Protein AF-0000000087522606 (afdb_homodimer)

InterPro domains:
  IPR011008 Dimeric alpha-beta barrel [SSF54909] (1-99)
  IPR013097 Stress responsive alpha+beta-barrel [PF07876] (2-99)
  IPR013097 Stress responsive alpha+beta-barrel [PS51502] (2-98)
  IPR013097 Stress responsive alpha+beta-barrel [SM00886] (2-100)

Nearest PDB structures (foldseek):
  3fmb-assembly1_B  TM=8.324E-01  e=3.510E-11  Bacteroides fragilis NCTC 9343
  3bgu-assembly1_A  TM=8.937E-01  e=3.996E-08  Thermobifida fusca YX
  5b0e-assembly1_A  TM=8.521E-01  e=1.040E-07  Cannabis sativa
  5b08-assembly1_A  TM=8.495E-01  e=1.192E-07  Cannabis sativa
  5b0d-assembly1_B  TM=8.391E-01  e=1.114E-07  Cannabis sativa

Foldseek 3Di:
DKKKKKFFAWDCDFPRDGRVVLLVVLQCLFQVCPVVQVQWPDWGKDADDDDDPPGTGMMIITDGPDPVSVVCCCPDVSNVVSVVSVVRTTDDMDMDMDDD/DKKKKKFFAWDCDFPRDGRVVLLVVLQCLFQVCPVVQVQWPDWGKDADDDDDPPGTGMMIITDGPDPVSVVCCCPDVSNVVSVVSVVRTTDDMDMDMDDD

Structure (mmCIF, N/CA/C/O backbone):
data_AF-0000000087522606-model_v1
#
loop_
_entity.id
_entity.type
_entity.pdbx_description
1 polymer 'Stress responsive alpha/beta barrel protein'
#
loop_
_atom_site.group_PDB
_atom_site.id
_atom_site.type_symbol
_atom_site.label_atom_id
_atom_site.label_alt_id
_atom_site.label_comp_id
_atom_site.label_asym_id
_atom_site.label_entity_id
_atom_site.label_seq_id
_atom_site.pdbx_PDB_ins_code
_atom_site.Cartn_x
_atom_site.Cartn_y
_atom_site.Cartn_z
_atom_site.occupancy
_atom_site.B_iso_or_equiv
_atom_site.auth_seq_id
_atom_site.auth_comp_id
_atom_site.auth_asym_id
_atom_site.auth_atom_id
_atom_site.pdbx_PDB_model_num
ATOM 1 N N . MET A 1 1 ? 9.328 10.07 -11.445 1 97.81 1 MET A N 1
ATOM 2 C CA . MET A 1 1 ? 8.25 10.328 -10.492 1 97.81 1 MET A CA 1
ATOM 3 C C . MET A 1 1 ? 8.266 9.312 -9.359 1 97.81 1 MET A C 1
ATOM 5 O O . MET A 1 1 ? 8.805 8.219 -9.508 1 97.81 1 MET A O 1
ATOM 9 N N . ILE A 1 2 ? 7.906 9.734 -8.148 1 98.75 2 ILE A N 1
ATOM 10 C CA . ILE A 1 2 ? 7.875 8.859 -6.988 1 98.75 2 ILE A CA 1
ATOM 11 C C . ILE A 1 2 ? 6.426 8.617 -6.562 1 98.75 2 ILE A C 1
ATOM 13 O O . ILE A 1 2 ? 5.629 9.555 -6.488 1 98.75 2 ILE A O 1
ATOM 17 N N . LYS A 1 3 ? 6.168 7.379 -6.441 1 98.94 3 LYS A N 1
ATOM 18 C CA . LYS A 1 3 ? 4.918 7.023 -5.777 1 98.94 3 LYS A CA 1
ATOM 19 C C . LYS A 1 3 ? 5.156 6.664 -4.312 1 98.94 3 LYS A C 1
ATOM 21 O O . LYS A 1 3 ? 6.031 5.855 -4.004 1 98.94 3 LYS A O 1
ATOM 26 N N . HIS A 1 4 ? 4.48 7.355 -3.443 1 98.94 4 HIS A N 1
ATOM 27 C CA . HIS A 1 4 ? 4.523 7.184 -1.996 1 98.94 4 HIS A CA 1
ATOM 28 C C . HIS A 1 4 ? 3.229 6.57 -1.477 1 98.94 4 HIS A C 1
ATOM 30 O O . HIS A 1 4 ? 2.17 7.199 -1.538 1 98.94 4 HIS A O 1
ATOM 36 N N . ILE A 1 5 ? 3.291 5.309 -1.006 1 98.94 5 ILE A N 1
ATOM 37 C CA . ILE A 1 5 ? 2.111 4.609 -0.509 1 98.94 5 ILE A CA 1
ATOM 38 C C . ILE A 1 5 ? 2.273 4.316 0.981 1 98.94 5 ILE A C 1
ATOM 40 O O . ILE A 1 5 ? 3.324 3.836 1.414 1 98.94 5 ILE A O 1
ATOM 44 N N . VAL A 1 6 ? 1.265 4.637 1.741 1 98.94 6 VAL A N 1
ATOM 45 C CA . VAL A 1 6 ? 1.228 4.312 3.162 1 98.94 6 VAL A CA 1
ATOM 46 C C . VAL A 1 6 ? -0.092 3.621 3.5 1 98.94 6 VAL A C 1
ATOM 48 O O . VAL A 1 6 ? -1.155 4.043 3.039 1 98.94 6 VAL A O 1
ATOM 51 N N . LEU A 1 7 ? -0.016 2.572 4.23 1 98.94 7 LEU A N 1
ATOM 52 C CA . LEU A 1 7 ? -1.171 1.894 4.809 1 98.94 7 LEU A CA 1
ATOM 53 C C . LEU A 1 7 ? -1.146 1.981 6.332 1 98.94 7 LEU A C 1
ATOM 55 O O . LEU A 1 7 ? -0.086 1.854 6.945 1 98.94 7 LEU A O 1
ATOM 59 N N . TRP A 1 8 ? -2.354 2.137 6.949 1 98.94 8 TRP A N 1
ATOM 60 C CA . TRP A 1 8 ? -2.416 2.219 8.406 1 98.94 8 TRP A CA 1
ATOM 61 C C . TRP A 1 8 ? -3.477 1.271 8.961 1 98.94 8 TRP A C 1
ATOM 63 O O . TRP A 1 8 ? -4.539 1.101 8.359 1 98.94 8 TRP A O 1
ATOM 73 N N . ILE A 1 9 ? -3.195 0.712 10.094 1 98.88 9 ILE A N 1
ATOM 74 C CA . ILE A 1 9 ? -4.227 0.253 11.016 1 98.88 9 ILE A CA 1
ATOM 75 C C . ILE A 1 9 ? -4.496 1.331 12.062 1 98.88 9 ILE A C 1
ATOM 77 O O . ILE A 1 9 ? -3.566 1.823 12.711 1 98.88 9 ILE A O 1
ATOM 81 N N . LEU A 1 10 ? -5.699 1.7 12.18 1 98.88 10 LEU A N 1
ATOM 82 C CA . LEU A 1 10 ? -6.078 2.713 13.156 1 98.88 10 LEU A CA 1
ATOM 83 C C . LEU A 1 10 ? -6.445 2.068 14.492 1 98.88 10 LEU A C 1
ATOM 85 O O . LEU A 1 10 ? -7.012 0.975 14.523 1 98.88 10 LEU A O 1
ATOM 89 N N . LYS A 1 11 ? -6.117 2.77 15.531 1 98.81 11 LYS A N 1
ATOM 90 C CA . LYS A 1 11 ? -6.625 2.35 16.828 1 98.81 11 LYS A CA 1
ATOM 91 C C . LYS A 1 11 ? -8.148 2.361 16.859 1 98.81 11 LYS A C 1
ATOM 93 O O . LYS A 1 11 ? -8.781 3.271 16.312 1 98.81 11 LYS A O 1
ATOM 98 N N . PRO A 1 12 ? -8.695 1.405 17.547 1 98.44 12 PRO A N 1
ATOM 99 C CA . PRO A 1 12 ? 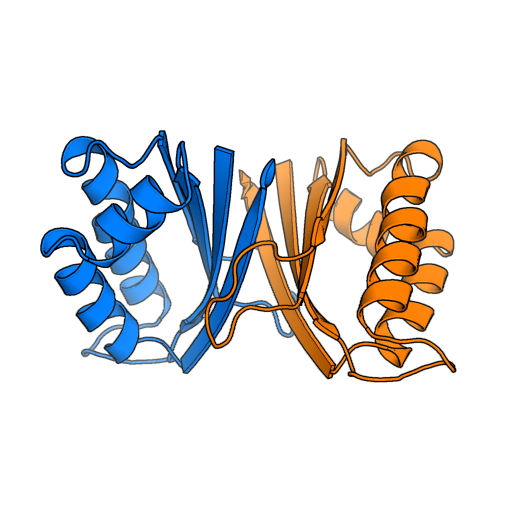-10.164 1.389 17.594 1 98.44 12 PRO A CA 1
ATOM 100 C C . PRO A 1 12 ? -10.75 2.674 18.172 1 98.44 12 PRO A C 1
ATOM 102 O O . PRO A 1 12 ? -11.812 3.123 17.75 1 98.44 12 PRO A O 1
ATOM 105 N N . GLU A 1 13 ? -10.086 3.207 19.156 1 98.62 13 GLU A N 1
ATOM 106 C CA . GLU A 1 13 ? -10.422 4.492 19.766 1 98.62 13 GLU A CA 1
ATOM 107 C C . GLU A 1 13 ? -9.164 5.289 20.109 1 98.62 13 GLU A C 1
ATOM 109 O O . GLU A 1 13 ? -8.211 4.746 20.672 1 98.62 13 GLU A O 1
ATOM 114 N N . ALA A 1 14 ? -9.195 6.48 19.766 1 98.75 14 ALA A N 1
ATOM 115 C CA . ALA A 1 14 ? -8.117 7.414 20.062 1 98.75 14 ALA A CA 1
ATOM 116 C C . ALA A 1 14 ? -8.586 8.859 19.906 1 98.75 14 ALA A C 1
ATOM 118 O O . ALA A 1 14 ? -9.438 9.164 19.062 1 98.75 14 ALA A O 1
ATOM 119 N N . GLU A 1 15 ? -8.008 9.758 20.688 1 98.5 15 GLU A N 1
ATOM 120 C CA . GLU A 1 15 ? -8.328 11.18 20.641 1 98.5 15 GLU A CA 1
ATOM 121 C C . GLU A 1 15 ? -9.836 11.414 20.766 1 98.5 15 GLU A C 1
ATOM 123 O O . GLU A 1 15 ? -10.391 12.281 20.094 1 98.5 15 GLU A O 1
ATOM 128 N N . GLY A 1 16 ? -10.5 10.492 21.531 1 98.56 16 GLY A N 1
ATOM 129 C CA . GLY A 1 16 ? -11.914 10.617 21.828 1 98.56 16 GLY A CA 1
ATOM 130 C C . GLY A 1 16 ? -12.805 10.266 20.641 1 98.56 16 GLY A C 1
ATOM 131 O O . GLY A 1 16 ? -13.984 10.641 20.609 1 98.56 16 GLY A O 1
ATOM 132 N N . LYS A 1 17 ? -12.32 9.68 19.609 1 98.81 17 LYS A N 1
ATOM 133 C CA . LYS A 1 17 ? -13.047 9.383 18.375 1 98.81 17 LYS A CA 1
ATOM 134 C C . LYS A 1 17 ? -12.844 7.934 17.953 1 98.81 17 LYS A C 1
ATOM 136 O O . LYS A 1 17 ? -11.875 7.293 18.359 1 98.81 17 LYS A O 1
ATOM 141 N N . SER A 1 18 ? -13.727 7.398 17.188 1 98.69 18 SER A N 1
ATOM 142 C CA . SER A 1 18 ? -13.609 6.059 16.625 1 98.69 18 SER A CA 1
ATOM 143 C C . SER A 1 18 ? -12.578 6.02 15.508 1 98.69 18 SER A C 1
ATOM 145 O O . SER A 1 18 ? -12.141 7.066 15.016 1 98.69 18 SER A O 1
ATOM 147 N N . ALA A 1 19 ? -12.242 4.828 15.094 1 98.56 19 ALA A N 1
ATOM 148 C CA . ALA A 1 19 ? -11.336 4.652 13.961 1 98.56 19 ALA A CA 1
ATOM 149 C C . ALA A 1 19 ? -11.906 5.297 12.695 1 98.56 19 ALA A C 1
ATOM 151 O O . ALA A 1 19 ? -11.18 5.953 11.945 1 98.56 19 ALA A O 1
ATOM 152 N N . ALA A 1 20 ? -13.156 5.098 12.484 1 98.19 20 ALA A N 1
ATOM 153 C CA . ALA A 1 20 ? -13.812 5.637 11.289 1 98.19 20 ALA A CA 1
ATOM 154 C C . ALA A 1 20 ? -13.781 7.16 11.289 1 98.19 20 ALA A C 1
ATOM 156 O O . ALA A 1 20 ? -13.523 7.785 10.258 1 98.19 20 ALA A O 1
ATOM 157 N N . GLU A 1 21 ? -14.016 7.723 12.414 1 98.75 21 GLU A N 1
ATOM 158 C CA . GLU A 1 21 ? -13.977 9.172 12.531 1 98.75 21 GLU A CA 1
ATOM 159 C C . GLU A 1 21 ? -12.57 9.711 12.32 1 98.75 21 GLU A C 1
ATOM 161 O O . GLU A 1 21 ? -12.383 10.727 11.641 1 98.75 21 GLU A O 1
ATOM 166 N N . ASN A 1 22 ? -11.625 9.023 12.898 1 98.88 22 ASN A N 1
ATOM 167 C CA . ASN A 1 22 ? -10.234 9.445 12.734 1 98.88 22 ASN A CA 1
ATOM 168 C C . ASN A 1 22 ? -9.773 9.297 11.289 1 98.88 22 ASN A C 1
ATOM 170 O O . ASN A 1 22 ? -8.992 10.102 10.789 1 98.88 22 ASN A O 1
ATOM 174 N N . ALA A 1 23 ? -10.281 8.297 10.609 1 98.88 23 ALA A N 1
ATOM 175 C CA . ALA A 1 23 ? -9.961 8.117 9.195 1 98.88 23 ALA A CA 1
ATOM 176 C C . ALA A 1 23 ? -10.422 9.312 8.367 1 98.88 23 ALA A C 1
ATOM 178 O O . ALA A 1 23 ? -9.695 9.781 7.484 1 98.88 23 ALA A O 1
ATOM 179 N N . VAL A 1 24 ? -11.594 9.805 8.672 1 98.81 24 VAL A N 1
ATOM 180 C CA . VAL A 1 24 ? -12.156 10.945 7.961 1 98.81 24 VAL A CA 1
ATOM 181 C C . VAL A 1 24 ? -11.281 12.18 8.188 1 98.81 24 VAL A C 1
ATOM 183 O O . VAL A 1 24 ? -10.984 12.922 7.25 1 98.81 24 VAL A O 1
ATOM 186 N N . ILE A 1 25 ? -10.859 12.367 9.406 1 98.88 25 ILE A N 1
ATOM 187 C CA . ILE A 1 25 ? -10.039 13.516 9.758 1 98.88 25 ILE A CA 1
ATOM 188 C C . ILE A 1 25 ? -8.703 13.445 9.023 1 98.88 25 ILE A C 1
ATOM 190 O O . ILE A 1 25 ? -8.25 14.43 8.438 1 98.88 25 ILE A O 1
ATOM 194 N N . ILE A 1 26 ? -8.055 12.266 9.008 1 98.94 26 ILE A N 1
ATOM 195 C CA . ILE A 1 26 ? -6.781 12.078 8.328 1 98.94 26 ILE A CA 1
ATOM 196 C C . ILE A 1 26 ? -6.941 12.383 6.836 1 98.94 26 ILE A C 1
ATOM 198 O O . ILE A 1 26 ? -6.121 13.094 6.25 1 98.94 26 ILE A O 1
ATOM 202 N N . LYS A 1 27 ? -8 11.852 6.262 1 98.94 27 LYS A N 1
ATOM 203 C CA . LYS A 1 27 ? -8.266 12.062 4.84 1 98.94 27 LYS A CA 1
ATOM 204 C C . LYS A 1 27 ? -8.375 13.555 4.52 1 98.94 27 LYS A C 1
ATOM 206 O O . LYS A 1 27 ? -7.715 14.047 3.604 1 98.94 27 LYS A O 1
ATOM 211 N N . GLU A 1 28 ? -9.227 14.242 5.309 1 98.81 28 GLU A N 1
ATOM 212 C CA . GLU A 1 28 ? -9.445 15.672 5.066 1 98.81 28 GLU A CA 1
ATOM 213 C C . GLU A 1 28 ? -8.148 16.453 5.207 1 98.81 28 GLU A C 1
ATOM 215 O O . GLU A 1 28 ? -7.84 17.312 4.375 1 98.81 28 GLU A O 1
ATOM 220 N N . ARG A 1 29 ? -7.395 16.156 6.211 1 98.81 29 ARG A N 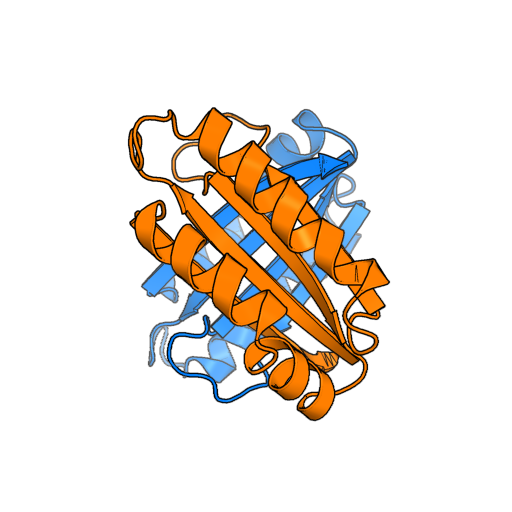1
ATOM 221 C CA . ARG A 1 29 ? -6.18 16.906 6.484 1 98.81 29 ARG A CA 1
ATOM 222 C C . ARG A 1 29 ? -5.105 16.625 5.441 1 98.81 29 ARG A C 1
ATOM 224 O O . ARG A 1 29 ? -4.457 17.531 4.938 1 98.81 29 ARG A O 1
ATOM 231 N N . LEU A 1 30 ? -4.906 15.383 5.074 1 98.94 30 LEU A N 1
ATOM 232 C CA . LEU A 1 30 ? -3.875 15.023 4.105 1 98.94 30 LEU A CA 1
ATOM 233 C C . LEU A 1 30 ? -4.238 15.523 2.713 1 98.94 30 LEU A C 1
ATOM 235 O O . LEU A 1 30 ? -3.41 16.125 2.033 1 98.94 30 LEU A O 1
ATOM 239 N N . GLU A 1 31 ? -5.469 15.273 2.283 1 98.88 31 GLU A N 1
ATOM 240 C CA . GLU A 1 31 ? -5.863 15.734 0.955 1 98.88 31 GLU A CA 1
ATOM 241 C C . GLU A 1 31 ? -5.891 17.266 0.885 1 98.88 31 GLU A C 1
ATOM 243 O O . GLU A 1 31 ? -5.664 17.844 -0.178 1 98.88 31 GLU A O 1
ATOM 248 N N . GLY A 1 32 ? -6.152 17.922 2.006 1 98.69 32 GLY A N 1
ATOM 249 C CA . GLY A 1 32 ? -6.117 19.375 2.074 1 98.69 32 GLY A CA 1
ATOM 250 C C . GLY A 1 32 ? -4.738 19.953 1.804 1 98.69 32 GLY A C 1
ATOM 251 O O . GLY A 1 32 ? -4.605 21.141 1.5 1 98.69 32 GLY A O 1
ATOM 252 N N . LEU A 1 33 ? -3.695 19.172 1.907 1 98.81 33 LEU A N 1
ATOM 253 C CA . LEU A 1 33 ? -2.326 19.625 1.704 1 98.81 33 LEU A CA 1
ATOM 254 C C . LEU A 1 33 ? -2.053 19.891 0.226 1 98.81 33 LEU A C 1
ATOM 256 O O . LEU A 1 33 ? -1.077 20.562 -0.122 1 98.81 33 LEU A O 1
ATOM 260 N N . TYR A 1 34 ? -2.867 19.312 -0.656 1 98.5 34 TYR A N 1
ATOM 261 C CA . TYR A 1 34 ? -2.627 19.406 -2.092 1 98.5 34 TYR A CA 1
ATOM 262 C C . TYR A 1 34 ? -2.533 20.859 -2.535 1 98.5 34 TYR A C 1
ATOM 264 O O . TYR A 1 34 ? -1.646 21.219 -3.312 1 98.5 34 TYR A O 1
ATOM 272 N N . SER A 1 35 ? -3.408 21.703 -2.014 1 97.44 35 SER A N 1
ATOM 273 C CA . SER A 1 35 ? -3.447 23.109 -2.428 1 97.44 35 SER A CA 1
ATOM 274 C C . SER A 1 35 ? -2.391 23.922 -1.7 1 97.44 35 SER A C 1
ATOM 276 O O . SER A 1 35 ? -2.117 25.078 -2.076 1 97.44 35 SER A O 1
ATOM 278 N N . GLN A 1 36 ? -1.703 23.344 -0.683 1 98.31 36 GLN A N 1
ATOM 279 C CA . GLN A 1 36 ? -0.836 24.125 0.194 1 98.31 36 GLN A CA 1
ATOM 280 C C . GLN A 1 36 ? 0.632 23.766 -0.027 1 98.31 36 GLN A C 1
ATOM 282 O O . GLN A 1 36 ? 1.522 24.547 0.307 1 98.31 36 GLN A O 1
ATOM 287 N N . ILE A 1 37 ? 0.819 22.578 -0.544 1 98.62 37 ILE A N 1
ATOM 288 C CA . ILE A 1 37 ? 2.18 22.094 -0.744 1 98.62 37 ILE A CA 1
ATOM 289 C C . ILE A 1 37 ? 2.414 21.812 -2.227 1 98.62 37 ILE A C 1
ATOM 291 O O . ILE A 1 37 ? 1.967 20.781 -2.748 1 98.62 37 ILE A O 1
ATOM 295 N N . PRO A 1 38 ? 3.186 22.609 -2.898 1 98.06 38 PRO A N 1
ATOM 296 C CA . PRO A 1 38 ? 3.291 22.547 -4.359 1 98.06 38 PRO A CA 1
ATOM 297 C C . PRO A 1 38 ? 3.984 21.281 -4.84 1 98.06 38 PRO A C 1
ATOM 299 O O . PRO A 1 38 ? 3.799 20.875 -5.988 1 98.06 38 PRO A O 1
ATOM 302 N N . GLU A 1 39 ? 4.738 20.609 -3.93 1 98.56 39 GLU A N 1
ATOM 303 C CA . GLU A 1 39 ? 5.48 19.422 -4.301 1 98.56 39 GLU A CA 1
ATOM 304 C C . GLU A 1 39 ? 4.543 18.234 -4.539 1 98.56 39 GLU A C 1
ATOM 306 O O . GLU A 1 39 ? 4.941 17.234 -5.141 1 98.56 39 GLU A O 1
ATOM 311 N N . ILE A 1 40 ? 3.309 18.312 -4.098 1 98.88 40 ILE A N 1
ATOM 312 C CA . ILE A 1 40 ? 2.359 17.219 -4.254 1 98.88 40 ILE A CA 1
ATOM 313 C C . ILE A 1 40 ? 1.78 17.234 -5.668 1 98.88 40 ILE A C 1
ATOM 315 O O . ILE A 1 40 ? 1.136 18.203 -6.07 1 98.88 40 ILE A O 1
ATOM 319 N N . LYS A 1 41 ? 1.972 16.188 -6.402 1 98.81 41 LYS A N 1
ATOM 320 C CA . LYS A 1 41 ? 1.396 16.062 -7.738 1 98.81 41 LYS A CA 1
ATOM 321 C C . LYS A 1 41 ? -0.004 15.461 -7.68 1 98.81 41 LYS A C 1
ATOM 323 O O . LYS A 1 41 ? -0.865 15.797 -8.5 1 98.81 41 LYS A O 1
ATOM 328 N N . SER A 1 42 ? -0.15 14.562 -6.805 1 98.81 42 SER A N 1
ATOM 329 C CA . SER A 1 42 ? -1.434 13.945 -6.484 1 98.81 42 SER A CA 1
ATOM 330 C C . SER A 1 42 ? -1.43 13.367 -5.074 1 98.81 42 SER A C 1
ATOM 332 O O . SER A 1 42 ? -0.378 12.977 -4.562 1 98.81 42 SER A O 1
ATOM 334 N N . ILE A 1 43 ? -2.576 13.328 -4.434 1 98.88 43 ILE A N 1
ATOM 335 C CA . ILE A 1 43 ? -2.701 12.773 -3.09 1 98.88 43 ILE A CA 1
ATOM 336 C C . ILE A 1 43 ? -4.129 12.281 -2.863 1 98.88 43 ILE A C 1
ATOM 338 O O . ILE A 1 43 ? -5.086 13.039 -3.053 1 98.88 43 ILE A O 1
ATOM 342 N N . GLU A 1 44 ? -4.238 11.078 -2.562 1 98.88 44 GLU A N 1
ATOM 343 C CA . GLU A 1 44 ? -5.527 10.445 -2.295 1 98.88 44 GLU A CA 1
ATOM 344 C C . GLU A 1 44 ? -5.469 9.586 -1.038 1 98.88 44 GLU A C 1
ATOM 346 O O . GLU A 1 44 ? -4.469 8.906 -0.79 1 98.88 44 GLU A O 1
ATOM 351 N N . VAL A 1 45 ? -6.508 9.648 -0.299 1 98.94 45 VAL A N 1
ATOM 352 C CA . VAL A 1 45 ? -6.652 8.82 0.895 1 98.94 45 VAL A CA 1
ATOM 353 C C . VAL A 1 45 ? -7.926 7.988 0.796 1 98.94 45 VAL A C 1
ATOM 355 O O . VAL A 1 45 ? -9.008 8.523 0.522 1 98.94 45 VAL A O 1
ATOM 358 N N . HIS A 1 46 ? -7.785 6.711 0.972 1 98.88 46 HIS A N 1
ATOM 359 C CA . HIS A 1 46 ? -8.93 5.82 0.842 1 98.88 46 HIS A CA 1
ATOM 360 C C . HIS A 1 46 ? -9.039 4.883 2.041 1 98.88 46 HIS A C 1
ATOM 362 O O . HIS A 1 46 ? -8.047 4.293 2.465 1 98.88 46 HIS A O 1
ATOM 368 N N . SER A 1 47 ? -10.242 4.789 2.52 1 98.75 47 SER A N 1
ATOM 369 C CA . SER A 1 47 ? -10.539 3.773 3.527 1 98.75 47 SER A CA 1
ATOM 370 C C . SER A 1 47 ? -10.781 2.412 2.887 1 98.75 47 SER A C 1
ATOM 372 O O . SER A 1 47 ? -11.305 2.332 1.772 1 98.75 47 SER A O 1
ATOM 374 N N . ASN A 1 48 ? -10.445 1.372 3.6 1 98.81 48 ASN A N 1
ATOM 375 C CA . ASN A 1 48 ? -10.789 0.02 3.174 1 98.81 48 ASN A CA 1
ATOM 376 C C . ASN A 1 48 ? -12.297 -0.141 2.984 1 98.81 48 ASN A C 1
ATOM 378 O O . ASN A 1 48 ? -13.078 0.314 3.816 1 98.81 48 ASN A O 1
ATOM 382 N N . THR A 1 49 ? -12.695 -0.834 1.94 1 98.19 49 THR A N 1
ATOM 383 C CA . THR A 1 49 ? -14.133 -0.958 1.702 1 98.19 49 THR A CA 1
ATOM 384 C C . THR A 1 49 ? -14.555 -2.424 1.723 1 98.19 49 THR A C 1
ATOM 386 O O . THR A 1 49 ? -15.75 -2.729 1.642 1 98.19 49 THR A O 1
ATOM 389 N N . LEU A 1 50 ? -13.602 -3.34 1.808 1 97.31 50 LEU A N 1
ATOM 390 C CA . LEU A 1 50 ? -13.945 -4.758 1.796 1 97.31 50 LEU A CA 1
ATOM 391 C C . LEU A 1 50 ? -13.672 -5.395 3.156 1 97.31 50 LEU A C 1
ATOM 393 O O . LEU A 1 50 ? -12.727 -5.008 3.85 1 97.31 50 LEU A O 1
ATOM 397 N N . ASP A 1 51 ? -14.484 -6.316 3.516 1 94.06 51 ASP A N 1
ATOM 398 C CA . ASP A 1 51 ? -14.352 -7.02 4.789 1 94.06 51 ASP A CA 1
ATOM 399 C C . ASP A 1 51 ? -13.453 -8.25 4.645 1 94.06 51 ASP A C 1
ATOM 401 O O . ASP A 1 51 ? -13.93 -9.383 4.738 1 94.06 51 ASP A O 1
ATOM 405 N N . ILE A 1 52 ? -12.242 -8.039 4.434 1 93 52 ILE A N 1
ATOM 406 C CA . ILE A 1 52 ? -11.219 -9.086 4.344 1 93 52 ILE A CA 1
ATOM 407 C C . ILE A 1 52 ? -10.32 -9.031 5.578 1 93 52 ILE A C 1
ATOM 409 O O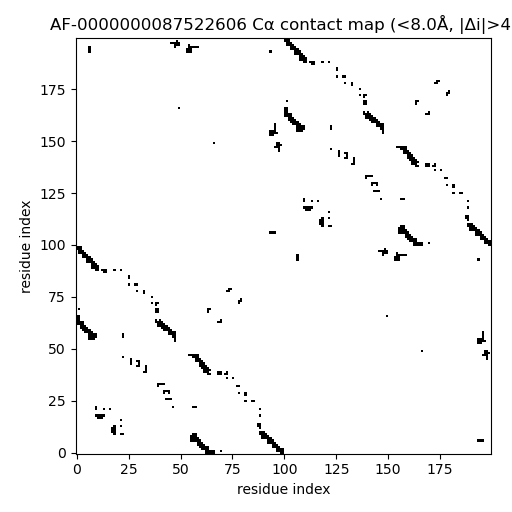 . ILE A 1 52 ? -9.805 -7.973 5.934 1 93 52 ILE A O 1
ATOM 413 N N . ALA A 1 53 ? -10.203 -10.203 6.195 1 93.81 53 ALA A N 1
ATOM 414 C CA . ALA A 1 53 ? -9.414 -10.281 7.422 1 93.81 53 ALA A CA 1
ATOM 415 C C . ALA A 1 53 ? -7.98 -9.828 7.184 1 93.81 53 ALA A C 1
ATOM 417 O O . ALA A 1 53 ? -7.344 -10.242 6.215 1 93.81 53 ALA A O 1
ATOM 418 N N . GLY A 1 54 ? -7.539 -8.922 8.133 1 95.38 54 GLY A N 1
ATOM 419 C CA . GLY A 1 54 ? -6.145 -8.516 8.078 1 95.38 54 GLY A CA 1
ATOM 420 C C . GLY A 1 54 ? -5.926 -7.238 7.285 1 95.38 54 GLY A C 1
ATOM 421 O O . GLY A 1 54 ? -4.816 -6.695 7.27 1 95.38 54 GLY A O 1
ATOM 422 N N . ASN A 1 55 ? -7.004 -6.777 6.574 1 98.44 55 ASN A N 1
ATOM 423 C CA . ASN A 1 55 ? -6.875 -5.535 5.816 1 98.44 55 ASN A CA 1
ATOM 424 C C . ASN A 1 55 ? -6.559 -4.352 6.727 1 98.44 55 ASN A C 1
ATOM 426 O O . ASN A 1 55 ? -7.078 -4.27 7.844 1 98.44 55 ASN A O 1
ATOM 430 N N . TYR A 1 56 ? -5.695 -3.514 6.223 1 98.81 56 TYR A N 1
ATOM 431 C CA . TYR A 1 56 ? -5.449 -2.234 6.879 1 98.81 56 TYR A CA 1
ATOM 432 C C . TYR A 1 56 ? -6.637 -1.294 6.699 1 98.81 56 TYR A C 1
ATOM 434 O O . TYR A 1 56 ? -7.477 -1.508 5.82 1 98.81 56 TYR A O 1
ATOM 442 N N . ASN A 1 57 ? -6.738 -0.266 7.48 1 98.75 57 ASN A N 1
ATOM 443 C CA . ASN A 1 57 ? -7.934 0.566 7.562 1 98.75 57 ASN A CA 1
ATOM 444 C C . ASN A 1 57 ? -7.91 1.685 6.523 1 98.75 57 ASN A C 1
ATOM 446 O O . ASN A 1 57 ? -8.953 2.057 5.98 1 98.75 57 ASN A O 1
ATOM 450 N N . LEU A 1 58 ? -6.711 2.268 6.273 1 98.94 58 LEU A N 1
ATOM 451 C CA . LEU A 1 58 ? -6.582 3.523 5.543 1 98.94 58 LEU A CA 1
ATOM 452 C C . LEU A 1 58 ? -5.32 3.529 4.688 1 98.94 58 LEU A C 1
ATOM 454 O O . LEU A 1 58 ? -4.293 2.98 5.086 1 98.94 58 LEU A O 1
ATOM 458 N N . SER A 1 59 ? -5.426 4.133 3.566 1 98.94 59 SER A N 1
ATOM 459 C CA . SER A 1 59 ? -4.27 4.23 2.682 1 98.94 59 SER A CA 1
ATOM 460 C C . SER A 1 59 ? -4.051 5.668 2.219 1 98.94 59 SER A C 1
ATOM 462 O O . SER A 1 59 ? -5.016 6.402 1.982 1 98.94 59 SER A O 1
ATOM 464 N N . LEU A 1 60 ? -2.824 6.027 2.086 1 98.94 60 LEU A N 1
ATOM 465 C CA . LEU A 1 60 ? -2.379 7.207 1.352 1 98.94 60 LEU A CA 1
ATOM 466 C C . LEU A 1 60 ? -1.646 6.809 0.075 1 98.94 60 LEU A C 1
ATOM 468 O O . LEU A 1 60 ? -0.778 5.934 0.1 1 98.94 60 LEU A O 1
ATOM 472 N N . ILE A 1 61 ? -2.029 7.344 -1.006 1 98.94 61 ILE A N 1
ATOM 473 C CA . ILE A 1 61 ? -1.304 7.258 -2.268 1 98.94 61 ILE A CA 1
ATOM 474 C C . ILE A 1 61 ? -0.966 8.664 -2.766 1 98.94 61 ILE A C 1
ATOM 476 O O . ILE A 1 61 ? -1.862 9.445 -3.078 1 98.94 61 ILE A O 1
ATOM 480 N N . ALA A 1 62 ? 0.298 8.977 -2.854 1 98.94 62 ALA A N 1
ATOM 481 C CA . ALA A 1 62 ? 0.731 10.305 -3.287 1 98.94 62 ALA A CA 1
ATOM 482 C C . ALA A 1 62 ? 1.857 10.203 -4.312 1 98.94 62 ALA A C 1
ATOM 484 O O . ALA A 1 62 ? 2.607 9.227 -4.328 1 98.94 62 ALA A O 1
ATOM 485 N N . GLU A 1 63 ? 1.924 11.18 -5.172 1 98.94 63 GLU A N 1
ATOM 486 C CA . GLU A 1 63 ? 2.945 11.219 -6.215 1 98.94 63 GLU A CA 1
ATOM 487 C C . GLU A 1 63 ? 3.746 12.516 -6.156 1 98.94 63 GLU A C 1
ATOM 489 O O . GLU A 1 63 ? 3.186 13.586 -5.906 1 98.94 63 GLU A O 1
ATOM 494 N N . PHE A 1 64 ? 4.988 12.367 -6.379 1 98.88 64 PHE A N 1
ATOM 495 C CA . PHE A 1 64 ? 5.934 13.477 -6.371 1 98.88 64 PHE A CA 1
ATOM 496 C C . PHE A 1 64 ? 6.844 13.422 -7.594 1 98.88 64 PHE A C 1
ATOM 498 O O . PHE A 1 64 ? 7.109 12.344 -8.125 1 98.88 64 PHE A O 1
ATOM 505 N N . GLU A 1 65 ? 7.324 14.531 -7.961 1 98.56 65 GLU A N 1
ATOM 506 C CA . GLU A 1 65 ? 8.156 14.609 -9.156 1 98.56 65 GLU A CA 1
ATOM 507 C C . GLU A 1 65 ? 9.523 13.984 -8.922 1 98.56 65 GLU A C 1
ATOM 509 O O . GLU A 1 65 ? 10.188 13.539 -9.859 1 98.56 65 GLU A O 1
ATOM 514 N N . SER A 1 66 ? 9.977 14.039 -7.68 1 98.19 66 SER A N 1
ATOM 515 C CA . SER A 1 66 ? 11.305 13.555 -7.34 1 98.19 66 SER A CA 1
ATOM 516 C C . SER A 1 66 ? 11.398 13.164 -5.871 1 98.19 66 SER A C 1
ATOM 518 O O . SER A 1 66 ? 10.5 13.477 -5.082 1 98.19 66 SER A O 1
ATOM 520 N N . GLU A 1 67 ? 12.461 12.445 -5.602 1 97.81 67 GLU A N 1
ATOM 521 C CA . GLU A 1 67 ? 12.766 12.109 -4.215 1 97.81 67 GLU A CA 1
ATOM 522 C C . GLU A 1 67 ? 12.891 13.367 -3.357 1 97.81 67 GLU A C 1
ATOM 524 O O . GLU A 1 67 ? 12.438 13.391 -2.211 1 97.81 67 GLU A O 1
ATOM 529 N N . ASN A 1 68 ? 13.523 14.422 -3.949 1 98.06 68 ASN A N 1
ATOM 530 C CA . ASN A 1 68 ? 13.672 15.688 -3.23 1 98.06 68 ASN A CA 1
ATOM 531 C C . ASN A 1 68 ? 12.312 16.312 -2.906 1 98.06 68 ASN A C 1
ATOM 533 O O . ASN A 1 68 ? 12.125 16.875 -1.827 1 98.06 68 ASN A O 1
ATOM 537 N N . ALA A 1 69 ? 11.406 16.203 -3.842 1 98.62 69 ALA A N 1
ATOM 538 C CA . ALA A 1 69 ? 10.062 16.734 -3.613 1 98.62 69 ALA A CA 1
ATOM 539 C C . ALA A 1 69 ? 9.367 15.984 -2.48 1 98.62 69 ALA A C 1
ATOM 541 O O . ALA A 1 69 ? 8.703 16.594 -1.642 1 98.62 69 ALA A O 1
ATOM 542 N N . LEU A 1 70 ? 9.5 14.664 -2.457 1 98.62 70 LEU A N 1
ATOM 543 C CA . LEU A 1 70 ? 8.938 13.867 -1.367 1 98.62 70 LEU A CA 1
ATOM 544 C C . LEU A 1 70 ? 9.539 14.289 -0.029 1 98.62 70 LEU A C 1
ATOM 546 O O . LEU A 1 70 ? 8.812 14.477 0.95 1 98.62 70 LEU A O 1
ATOM 550 N N . TYR A 1 71 ? 10.844 14.484 -0.002 1 98.12 71 TYR A N 1
ATOM 551 C CA . TYR A 1 71 ? 11.508 14.883 1.234 1 98.12 71 TYR A CA 1
ATOM 552 C C . TYR A 1 71 ? 11.039 16.25 1.688 1 98.12 71 TYR A C 1
ATOM 554 O O . TYR A 1 71 ? 10.828 16.484 2.883 1 98.12 71 TYR A O 1
ATOM 562 N N . ALA A 1 72 ? 10.867 17.156 0.743 1 98.5 72 ALA A N 1
ATOM 563 C CA . ALA A 1 72 ? 10.352 18.484 1.058 1 98.5 72 ALA A CA 1
ATOM 564 C C . ALA A 1 72 ? 8.945 18.406 1.647 1 98.5 72 ALA A C 1
ATOM 566 O O . ALA A 1 72 ? 8.633 19.109 2.613 1 98.5 72 ALA A O 1
ATOM 567 N N . TYR A 1 73 ? 8.156 17.594 1.073 1 98.81 73 TYR A N 1
ATOM 568 C CA . TYR A 1 73 ? 6.812 17.344 1.589 1 98.81 73 TYR A CA 1
ATOM 569 C C . TYR A 1 73 ? 6.867 16.828 3.021 1 98.81 73 TYR A C 1
ATO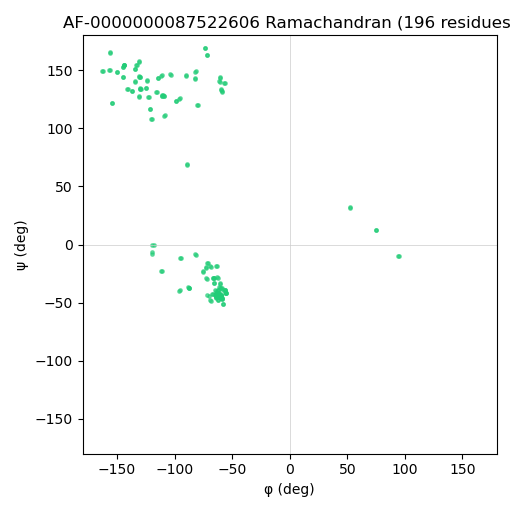M 571 O O . TYR A 1 73 ? 6.148 17.312 3.893 1 98.81 73 TYR A O 1
ATOM 579 N N . GLN A 1 74 ? 7.738 15.875 3.291 1 98 74 GLN A N 1
ATOM 580 C CA . GLN A 1 74 ? 7.82 15.234 4.598 1 98 74 GLN A CA 1
ATOM 581 C C . GLN A 1 74 ? 8.297 16.219 5.664 1 98 74 GLN A C 1
ATOM 583 O O . GLN A 1 74 ? 7.895 16.125 6.824 1 98 74 GLN A O 1
ATOM 588 N N . LYS A 1 75 ? 9.086 17.203 5.25 1 98.12 75 LYS A N 1
ATOM 589 C CA . LYS A 1 75 ? 9.656 18.156 6.199 1 98.12 75 LYS A CA 1
ATOM 590 C C . LYS A 1 75 ? 8.805 19.406 6.312 1 98.12 75 LYS A C 1
ATOM 592 O O . LYS A 1 75 ? 9.078 20.281 7.133 1 98.12 75 LYS A O 1
ATOM 597 N N . ASN A 1 76 ? 7.859 19.578 5.438 1 98.75 76 ASN A N 1
ATOM 598 C CA . ASN A 1 76 ? 6.973 20.734 5.48 1 98.75 76 ASN A CA 1
ATOM 599 C C . ASN A 1 76 ? 6.191 20.797 6.793 1 98.75 76 ASN A C 1
ATOM 601 O O . ASN A 1 76 ? 5.598 19.797 7.211 1 98.75 76 ASN A O 1
ATOM 605 N N . PRO A 1 77 ? 6.129 21.922 7.438 1 98.62 77 PRO A N 1
ATOM 606 C CA . PRO A 1 77 ? 5.453 22.016 8.734 1 98.62 77 PRO A CA 1
ATOM 607 C C . PRO A 1 77 ? 3.979 21.641 8.664 1 98.62 77 PRO A C 1
ATOM 609 O O . PRO A 1 77 ? 3.434 21.094 9.633 1 98.62 77 PRO A O 1
ATOM 612 N N . LEU A 1 78 ? 3.357 21.922 7.57 1 98.69 78 LEU A N 1
ATOM 613 C CA . LEU A 1 78 ? 1.953 21.562 7.414 1 98.69 78 LEU A CA 1
ATOM 614 C C . LEU A 1 78 ? 1.784 20.047 7.434 1 98.69 78 LEU A C 1
ATOM 616 O O . LEU A 1 78 ? 0.856 19.531 8.055 1 98.69 78 LEU A O 1
ATOM 620 N N . HIS A 1 79 ? 2.631 19.344 6.727 1 98.88 79 HIS A N 1
ATOM 621 C CA . HIS A 1 79 ? 2.59 17.891 6.773 1 98.88 79 HIS A CA 1
ATOM 622 C C . HIS A 1 79 ? 2.936 17.375 8.164 1 98.88 79 HIS A C 1
ATOM 624 O O . HIS A 1 79 ? 2.311 16.422 8.656 1 98.88 79 HIS A O 1
ATOM 630 N N . GLU A 1 80 ? 3.947 17.938 8.773 1 98.62 80 GLU A N 1
ATOM 631 C CA . GLU A 1 80 ? 4.363 17.5 10.102 1 98.62 80 GLU A CA 1
ATOM 632 C C . GLU A 1 80 ? 3.209 17.594 11.094 1 98.62 80 GLU A C 1
ATOM 634 O O . GLU A 1 80 ? 3.064 16.719 11.961 1 98.62 80 GLU A O 1
ATOM 639 N N . ASP A 1 81 ? 2.463 18.609 10.961 1 98.56 81 ASP A N 1
ATOM 640 C CA . ASP A 1 81 ? 1.303 18.766 11.836 1 98.56 81 ASP A CA 1
ATOM 641 C C . ASP A 1 81 ? 0.327 17.609 11.656 1 98.56 81 ASP A C 1
ATOM 643 O O . ASP A 1 81 ? -0.174 17.047 12.641 1 98.56 81 ASP A O 1
ATOM 647 N N . VAL A 1 82 ? 0.038 17.234 10.438 1 98.81 82 VAL A N 1
ATOM 648 C CA . VAL A 1 82 ? -0.854 16.109 10.164 1 98.81 82 VAL A CA 1
ATOM 649 C C . VAL A 1 82 ? -0.234 14.812 10.688 1 98.81 82 VAL A C 1
ATOM 651 O O . VAL A 1 82 ? -0.924 13.984 11.281 1 98.81 82 VAL A O 1
ATOM 654 N N . ALA A 1 83 ? 1.065 14.656 10.445 1 98.69 83 ALA A N 1
ATOM 655 C CA . ALA A 1 83 ? 1.772 13.445 10.852 1 98.69 83 ALA A CA 1
ATOM 656 C C . ALA A 1 83 ? 1.699 13.258 12.367 1 98.69 83 ALA A C 1
ATOM 658 O O . ALA A 1 83 ? 1.61 12.125 12.852 1 98.69 83 ALA A O 1
ATOM 659 N N . ILE A 1 84 ? 1.767 14.32 13.109 1 98.69 84 ILE A N 1
ATOM 660 C CA . ILE A 1 84 ? 1.651 14.266 14.562 1 98.69 84 ILE A CA 1
ATOM 661 C C . ILE A 1 84 ? 0.306 13.656 14.953 1 98.69 84 ILE A C 1
ATOM 663 O O . ILE A 1 84 ? 0.241 12.781 15.812 1 98.69 84 ILE A O 1
ATOM 667 N N . TYR A 1 85 ? -0.718 14.141 14.32 1 98.81 85 TYR A N 1
ATOM 668 C CA . TYR A 1 85 ? -2.047 13.602 14.594 1 98.81 85 TYR A CA 1
ATOM 669 C C . TYR A 1 85 ? -2.119 12.125 14.227 1 98.81 85 TYR A C 1
ATOM 671 O O . TYR A 1 85 ? -2.623 11.312 15.008 1 98.81 85 TYR A O 1
ATOM 679 N N . VAL A 1 86 ? -1.646 11.773 13.047 1 98.88 86 VAL A N 1
ATOM 680 C CA . VAL A 1 86 ? -1.687 10.398 12.562 1 98.88 86 VAL A CA 1
ATOM 681 C C . VAL A 1 86 ? -1 9.477 13.562 1 98.88 86 VAL A C 1
ATOM 683 O O . VAL A 1 86 ? -1.53 8.414 13.906 1 98.88 86 VAL A O 1
ATOM 686 N N . LYS A 1 87 ? 0.092 9.891 14.086 1 98.62 87 LYS A N 1
ATOM 687 C CA . LYS A 1 87 ? 0.856 9.07 15.023 1 98.62 87 LYS A CA 1
ATOM 688 C C . LYS A 1 87 ? 0.049 8.781 16.281 1 98.62 87 LYS A C 1
ATOM 690 O O . LYS A 1 87 ? 0.208 7.723 16.906 1 98.62 87 LYS A O 1
ATOM 695 N N . LYS A 1 88 ? -0.836 9.664 16.641 1 98.81 88 LYS A N 1
ATOM 696 C CA . LYS A 1 88 ? -1.638 9.492 17.844 1 98.81 88 LYS A CA 1
ATOM 697 C C . LYS A 1 88 ? -2.732 8.445 17.641 1 98.81 88 LYS A C 1
ATOM 699 O O . LYS A 1 88 ? -3.18 7.809 18.594 1 98.81 88 LYS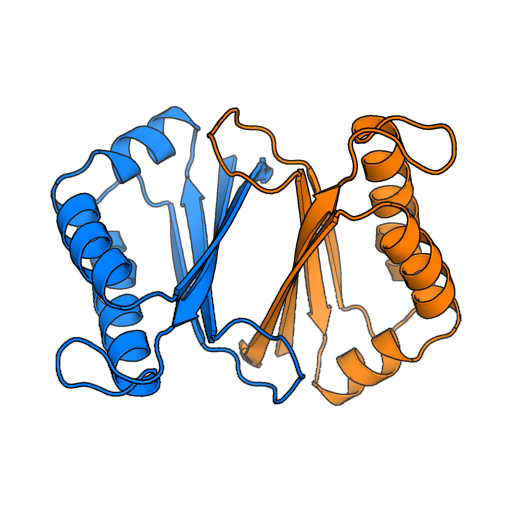 A O 1
ATOM 704 N N . VAL A 1 89 ? -3.088 8.25 16.422 1 98.88 89 VAL A N 1
ATOM 705 C CA . VAL A 1 89 ? -4.336 7.512 16.25 1 98.88 89 VAL A CA 1
ATOM 706 C C . VAL A 1 89 ? -4.07 6.211 15.5 1 98.88 89 VAL A C 1
ATOM 708 O O . VAL A 1 89 ? -4.992 5.43 15.258 1 98.88 89 VAL A O 1
ATOM 711 N N . VAL A 1 90 ? -2.875 5.91 15.109 1 98.75 90 VAL A N 1
ATOM 712 C CA . VAL A 1 90 ? -2.576 4.719 14.32 1 98.75 90 VAL A CA 1
ATOM 713 C C . VAL A 1 90 ? -1.936 3.658 15.219 1 98.75 90 VAL A C 1
ATOM 715 O O . VAL A 1 90 ? -1.235 3.988 16.172 1 98.75 90 VAL A O 1
ATOM 718 N N . GLU A 1 91 ? -2.211 2.467 14.922 1 98.56 91 GLU A N 1
ATOM 719 C CA . GLU A 1 91 ? -1.625 1.309 15.586 1 98.56 91 GLU A CA 1
ATOM 720 C C . GLU A 1 91 ? -0.433 0.766 14.805 1 98.56 91 GLU A C 1
ATOM 722 O O . GLU A 1 91 ? 0.567 0.351 15.391 1 98.56 91 GLU A O 1
ATOM 727 N N . SER A 1 92 ? -0.541 0.741 13.516 1 98.25 92 SER A N 1
ATOM 728 C CA . SER A 1 92 ? 0.508 0.211 12.656 1 98.25 92 SER A CA 1
ATOM 729 C C . SER A 1 92 ? 0.598 0.998 11.352 1 98.25 92 SER A C 1
ATOM 731 O O . SER A 1 92 ? -0.386 1.597 10.914 1 98.25 92 SER A O 1
ATOM 733 N N . ARG A 1 93 ? 1.785 1.003 10.781 1 98.62 93 ARG A N 1
ATOM 734 C CA . ARG A 1 93 ? 2.096 1.721 9.555 1 98.62 93 ARG A CA 1
ATOM 735 C C . ARG A 1 93 ? 2.947 0.866 8.617 1 98.62 93 ARG A C 1
ATOM 737 O O . ARG A 1 93 ? 3.889 0.203 9.062 1 98.62 93 ARG A O 1
ATOM 744 N N . ALA A 1 94 ? 2.576 0.803 7.402 1 98.81 94 ALA A N 1
ATOM 745 C CA . ALA A 1 94 ? 3.379 0.227 6.328 1 98.81 94 ALA A CA 1
ATOM 746 C C . ALA A 1 94 ? 3.564 1.225 5.188 1 98.81 94 ALA A C 1
ATOM 748 O O . ALA A 1 94 ? 2.613 1.895 4.781 1 98.81 94 ALA A O 1
ATOM 749 N N . SER A 1 95 ? 4.766 1.358 4.672 1 98.88 95 SER A N 1
ATOM 750 C CA . SER A 1 95 ? 4.992 2.35 3.625 1 98.88 95 SER A CA 1
ATOM 751 C C . SER A 1 95 ? 6.004 1.848 2.6 1 98.88 95 SER A C 1
ATOM 753 O O . SER A 1 95 ? 6.797 0.95 2.891 1 98.88 95 SER A O 1
ATOM 755 N N . ILE A 1 96 ? 5.906 2.361 1.443 1 98.94 96 ILE A N 1
ATOM 756 C CA . ILE A 1 96 ? 6.844 2.084 0.361 1 98.94 96 ILE A CA 1
ATOM 757 C C . ILE A 1 96 ? 6.938 3.295 -0.564 1 98.94 96 ILE A C 1
ATOM 759 O O . ILE A 1 96 ? 5.969 4.043 -0.717 1 98.94 96 ILE A O 1
ATOM 763 N N . ASP A 1 97 ? 8.109 3.473 -1.131 1 98.94 97 ASP A N 1
ATOM 764 C CA . ASP A 1 97 ? 8.367 4.516 -2.119 1 98.94 97 ASP A CA 1
ATOM 765 C C . ASP A 1 97 ? 9.07 3.943 -3.35 1 98.94 97 ASP A C 1
ATOM 767 O O . ASP A 1 97 ? 10.102 3.277 -3.232 1 98.94 97 ASP A O 1
ATOM 771 N N . PHE A 1 98 ? 8.5 4.211 -4.488 1 98.88 98 PHE A N 1
ATOM 772 C CA . PHE A 1 98 ? 9.172 3.68 -5.672 1 98.88 98 PHE A CA 1
ATOM 773 C C . PHE A 1 98 ? 9.062 4.656 -6.84 1 98.88 98 PHE A C 1
ATOM 775 O O . PHE A 1 98 ? 8.125 5.453 -6.906 1 98.88 98 PHE A O 1
ATOM 782 N N . GLU A 1 99 ? 10.023 4.551 -7.719 1 98.06 99 GLU A N 1
ATOM 783 C CA . GLU A 1 99 ? 10.031 5.336 -8.945 1 98.06 99 GLU A CA 1
ATOM 784 C C . GLU A 1 99 ? 9.156 4.688 -10.016 1 98.06 99 GLU A C 1
ATOM 786 O O . GLU A 1 99 ? 9.102 3.463 -10.125 1 98.06 99 GLU A O 1
ATOM 791 N N . PHE A 1 100 ? 8.492 5.574 -10.766 1 95.44 100 PHE A N 1
ATOM 792 C CA . PHE A 1 100 ? 7.676 5.07 -11.859 1 95.44 100 PHE A CA 1
ATOM 793 C C . PHE A 1 100 ? 7.727 6.02 -13.055 1 95.44 100 PHE A C 1
ATOM 795 O O . PHE A 1 100 ? 8.062 7.199 -12.898 1 95.44 100 PHE A O 1
ATOM 802 N N . MET B 1 1 ? -14.953 0.112 -9.375 1 97.81 1 MET B N 1
ATOM 803 C CA . MET B 1 1 ? -13.641 -0.512 -9.539 1 97.81 1 MET B CA 1
ATOM 804 C C . MET B 1 1 ? -12.961 -0.694 -8.188 1 97.81 1 MET B C 1
ATOM 806 O O . MET B 1 1 ? -13.273 0.012 -7.227 1 97.81 1 MET B O 1
ATOM 810 N N . ILE B 1 2 ? -12.203 -1.777 -8.023 1 98.75 2 ILE B N 1
ATOM 811 C CA . ILE B 1 2 ? -11.492 -2.059 -6.781 1 98.75 2 ILE B CA 1
ATOM 812 C C . ILE B 1 2 ? -9.992 -1.911 -7 1 98.75 2 ILE B C 1
ATOM 814 O O . ILE B 1 2 ? -9.453 -2.41 -7.992 1 98.75 2 ILE B O 1
ATOM 818 N N . LYS B 1 3 ? -9.453 -1.152 -6.148 1 98.94 3 LYS B N 1
ATOM 819 C CA . LYS B 1 3 ? -7.992 -1.148 -6.078 1 98.94 3 LYS B CA 1
ATOM 820 C C . LYS B 1 3 ? -7.496 -2.039 -4.941 1 98.94 3 LYS B C 1
ATOM 822 O O . LYS B 1 3 ? -7.965 -1.927 -3.807 1 98.94 3 LYS B O 1
ATOM 827 N N . HIS B 1 4 ? -6.676 -2.982 -5.285 1 98.94 4 HIS B N 1
ATOM 828 C CA . HIS B 1 4 ? -6.051 -3.945 -4.383 1 98.94 4 HIS B CA 1
ATOM 829 C C . HIS B 1 4 ? -4.562 -3.66 -4.223 1 98.94 4 HIS B C 1
ATOM 831 O O . HIS B 1 4 ? -3.791 -3.799 -5.172 1 98.94 4 HIS B O 1
ATOM 837 N N . ILE B 1 5 ? -4.145 -3.217 -3.02 1 98.94 5 ILE B N 1
ATOM 838 C CA . ILE B 1 5 ? -2.748 -2.885 -2.756 1 98.94 5 ILE B CA 1
ATOM 839 C C . ILE B 1 5 ? -2.186 -3.826 -1.691 1 98.94 5 ILE B C 1
ATOM 841 O O . ILE B 1 5 ? -2.822 -4.059 -0.66 1 98.94 5 ILE B O 1
ATOM 845 N N . VAL B 1 6 ? -1.04 -4.375 -1.963 1 98.94 6 VAL B N 1
ATOM 846 C CA . VAL B 1 6 ? -0.326 -5.199 -0.996 1 98.94 6 VAL B CA 1
ATOM 847 C C . VAL B 1 6 ? 1.123 -4.73 -0.883 1 98.94 6 VAL B C 1
ATOM 849 O O . VAL B 1 6 ? 1.77 -4.445 -1.894 1 98.94 6 VAL B O 1
ATOM 852 N N . LEU B 1 7 ? 1.59 -4.602 0.3 1 98.94 7 LEU B N 1
ATOM 853 C CA . LEU B 1 7 ? 2.994 -4.352 0.601 1 98.94 7 LEU B CA 1
ATOM 854 C C . LEU B 1 7 ? 3.611 -5.535 1.34 1 98.94 7 LEU B C 1
ATOM 856 O O . LEU B 1 7 ? 2.973 -6.129 2.213 1 98.94 7 LEU B O 1
ATOM 860 N N . TRP B 1 8 ? 4.895 -5.832 1.037 1 98.94 8 TRP B N 1
ATOM 861 C CA . TRP B 1 8 ? 5.562 -6.945 1.708 1 98.94 8 TRP B CA 1
ATOM 862 C C . TRP B 1 8 ? 6.926 -6.52 2.236 1 98.94 8 TRP B C 1
ATOM 864 O O . TRP B 1 8 ? 7.637 -5.746 1.592 1 98.94 8 TRP B O 1
ATOM 874 N N . ILE B 1 9 ? 7.285 -7.059 3.361 1 98.88 9 ILE B N 1
ATOM 875 C CA . ILE B 1 9 ? 8.68 -7.227 3.738 1 98.88 9 ILE B CA 1
ATOM 876 C C . ILE B 1 9 ? 9.148 -8.641 3.379 1 98.88 9 ILE B C 1
ATOM 878 O O . ILE B 1 9 ? 8.508 -9.625 3.758 1 98.88 9 ILE B O 1
ATOM 882 N N . LEU B 1 10 ? 10.18 -8.719 2.645 1 98.88 10 LEU B N 1
ATOM 883 C CA . LEU B 1 10 ? 10.727 -10.016 2.25 1 98.88 10 LEU B CA 1
ATOM 884 C C . LEU B 1 10 ? 11.758 -10.5 3.262 1 98.88 10 LEU B C 1
ATOM 886 O O . LEU B 1 10 ? 12.5 -9.695 3.836 1 98.88 10 LEU B O 1
ATOM 890 N N . LYS B 1 11 ? 11.773 -11.766 3.432 1 98.81 11 LYS B N 1
ATOM 891 C CA . LYS B 1 11 ? 12.867 -12.344 4.207 1 98.81 11 LYS B CA 1
ATOM 892 C C . LYS B 1 11 ? 14.219 -12.055 3.555 1 98.81 11 LYS B C 1
ATOM 894 O O . LYS B 1 11 ? 14.352 -12.117 2.33 1 98.81 11 LYS B O 1
ATOM 899 N N . PRO B 1 12 ? 15.195 -11.844 4.383 1 98.44 12 PRO B N 1
ATOM 900 C CA . PRO B 1 12 ? 16.5 -11.562 3.791 1 98.44 12 PRO B CA 1
ATOM 901 C C . PRO B 1 12 ? 17 -12.695 2.896 1 98.44 12 PRO B C 1
ATOM 903 O O . PRO B 1 12 ? 17.656 -12.445 1.878 1 98.44 12 PRO B O 1
ATOM 906 N N . GLU B 1 13 ? 16.734 -13.906 3.312 1 98.62 13 GLU B N 1
ATOM 907 C CA . GLU B 1 13 ? 17.016 -15.109 2.539 1 98.62 13 GLU B CA 1
ATOM 908 C C . GLU B 1 13 ? 15.898 -16.141 2.672 1 98.62 13 GLU B C 1
ATOM 910 O O . GLU B 1 13 ? 15.414 -16.391 3.775 1 98.62 13 GLU B O 1
ATOM 915 N N . ALA B 1 14 ? 15.531 -16.641 1.59 1 98.75 14 ALA B N 1
ATOM 916 C CA . ALA B 1 14 ? 14.516 -17.688 1.523 1 98.75 14 ALA B CA 1
ATOM 917 C C . ALA B 1 14 ? 14.562 -18.422 0.184 1 98.75 14 ALA B C 1
ATOM 919 O O . ALA B 1 14 ? 14.883 -17.812 -0.845 1 98.75 14 ALA B O 1
ATOM 920 N N . GLU B 1 15 ? 14.211 -19.688 0.179 1 98.5 15 GLU B N 1
ATOM 921 C CA . GLU B 1 15 ? 14.18 -20.516 -1.029 1 98.5 15 GLU B CA 1
ATOM 922 C C . GLU B 1 15 ? 15.508 -20.438 -1.777 1 98.5 15 GLU B C 1
ATOM 924 O O . GLU B 1 15 ? 15.531 -20.375 -3.008 1 98.5 15 GLU B O 1
ATOM 929 N N . GLY B 1 16 ? 16.609 -20.266 -0.993 1 98.56 16 GLY B N 1
ATOM 930 C CA . GLY B 1 16 ? 17.953 -20.266 -1.542 1 98.56 16 GLY B CA 1
ATOM 931 C C . GLY B 1 16 ? 18.297 -18.984 -2.283 1 98.56 16 GLY B C 1
ATOM 932 O O . GLY B 1 16 ? 19.25 -18.953 -3.072 1 98.56 16 GLY B O 1
ATOM 933 N N . LYS B 1 17 ? 17.547 -17.953 -2.186 1 98.81 17 LYS B N 1
ATOM 934 C CA . LYS B 1 17 ? 17.719 -16.703 -2.926 1 98.81 17 LYS B CA 1
ATOM 935 C C . LYS B 1 17 ? 17.656 -15.492 -1.992 1 98.81 17 LYS B C 1
ATOM 937 O O . LYS B 1 17 ? 17.109 -15.586 -0.89 1 98.81 17 LYS B O 1
ATOM 942 N N . SER B 1 18 ? 18.203 -14.406 -2.381 1 98.69 18 SER B N 1
ATOM 943 C CA . SER B 1 18 ? 18.141 -13.148 -1.639 1 98.69 18 SER B CA 1
ATOM 944 C C . SER B 1 18 ? 16.75 -12.516 -1.752 1 98.69 18 SER B C 1
ATOM 946 O O . SER B 1 18 ? 15.945 -12.922 -2.59 1 98.69 18 SER B O 1
ATOM 948 N N . ALA B 1 19 ? 16.531 -11.523 -0.963 1 98.56 19 ALA B N 1
ATOM 949 C CA . ALA B 1 19 ? 15.289 -10.766 -1.037 1 98.56 19 ALA B CA 1
ATOM 950 C C . ALA B 1 19 ? 15.109 -10.133 -2.414 1 98.56 19 ALA B C 1
ATOM 952 O O . ALA B 1 19 ? 14.008 -10.156 -2.977 1 98.56 19 ALA B O 1
ATOM 953 N N . ALA B 1 20 ? 16.156 -9.578 -2.916 1 98.19 20 ALA B N 1
ATOM 954 C CA . ALA B 1 20 ? 16.109 -8.914 -4.215 1 98.19 20 ALA B CA 1
ATOM 955 C C . ALA B 1 20 ? 15.766 -9.906 -5.324 1 98.19 20 ALA B C 1
ATOM 957 O O . ALA B 1 20 ? 14.961 -9.602 -6.211 1 98.19 20 ALA B O 1
ATOM 958 N N . GLU B 1 21 ? 16.328 -11.047 -5.242 1 98.75 21 GLU B N 1
ATOM 959 C CA . GLU B 1 21 ? 16.047 -12.078 -6.23 1 98.75 21 GLU B CA 1
ATOM 960 C C . GLU B 1 21 ? 14.602 -12.562 -6.129 1 98.75 21 GLU B C 1
ATOM 962 O O . GLU B 1 21 ? 13.93 -12.758 -7.145 1 98.75 21 GLU B O 1
ATOM 967 N N . ASN B 1 22 ? 14.172 -12.742 -4.918 1 98.88 22 ASN B N 1
ATOM 968 C CA . ASN B 1 22 ? 12.797 -13.18 -4.711 1 98.88 22 ASN B CA 1
ATOM 969 C C . ASN B 1 22 ? 11.797 -12.117 -5.156 1 98.88 22 ASN B C 1
ATOM 971 O O . ASN B 1 22 ? 10.727 -12.438 -5.672 1 98.88 22 ASN B O 1
ATOM 975 N N . ALA B 1 23 ? 12.156 -10.867 -5.004 1 98.88 23 ALA B N 1
ATOM 976 C CA . ALA B 1 23 ? 11.297 -9.773 -5.469 1 98.88 23 ALA B CA 1
ATOM 977 C C . ALA B 1 23 ? 11.094 -9.844 -6.98 1 98.88 23 ALA B C 1
ATOM 979 O O . ALA B 1 23 ? 9.984 -9.648 -7.473 1 98.88 23 ALA B O 1
ATOM 980 N N . VAL B 1 24 ? 12.1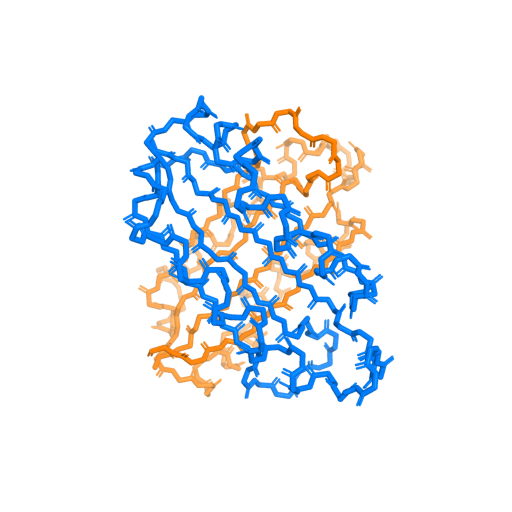56 -10.141 -7.684 1 98.81 24 VAL B N 1
ATOM 981 C CA . VAL B 1 24 ? 12.102 -10.242 -9.141 1 98.81 24 VAL B CA 1
ATOM 982 C C . VAL B 1 24 ? 11.18 -11.383 -9.547 1 98.81 24 VAL B C 1
ATOM 984 O O . VAL B 1 24 ? 10.359 -11.234 -10.453 1 98.81 24 VAL B O 1
ATOM 987 N N . ILE B 1 25 ? 11.297 -12.484 -8.859 1 98.88 25 ILE B N 1
ATOM 988 C CA . ILE B 1 25 ? 10.484 -13.656 -9.164 1 98.88 25 ILE B CA 1
ATOM 989 C C . ILE B 1 25 ? 9.008 -13.344 -8.914 1 98.88 25 ILE B C 1
ATOM 991 O O . ILE B 1 25 ? 8.156 -13.641 -9.758 1 98.88 25 ILE B O 1
ATOM 995 N N . ILE B 1 26 ? 8.68 -12.719 -7.789 1 98.94 26 ILE B N 1
ATOM 996 C CA . ILE B 1 26 ? 7.301 -12.359 -7.457 1 98.94 26 ILE B CA 1
ATOM 997 C C . ILE B 1 26 ? 6.738 -11.43 -8.523 1 98.94 26 ILE B C 1
ATOM 999 O O . ILE B 1 26 ? 5.617 -11.625 -9 1 98.94 26 ILE B O 1
ATOM 1003 N N . LYS B 1 27 ? 7.535 -10.438 -8.898 1 98.94 27 LYS B N 1
ATOM 1004 C CA . LYS B 1 27 ? 7.105 -9.477 -9.914 1 98.94 27 LYS B CA 1
ATOM 1005 C C . LYS B 1 27 ? 6.754 -10.172 -11.219 1 98.94 27 LYS B C 1
ATOM 1007 O O . LYS B 1 27 ? 5.676 -9.953 -11.773 1 98.94 27 LYS B O 1
ATOM 1012 N N . GLU B 1 28 ? 7.699 -11.023 -11.68 1 98.81 28 GLU B N 1
ATOM 1013 C CA . GLU B 1 28 ? 7.492 -11.719 -12.945 1 98.81 28 GLU B CA 1
ATOM 1014 C C . GLU B 1 28 ? 6.246 -12.602 -12.891 1 98.81 28 GLU B C 1
ATOM 1016 O O . GLU B 1 28 ? 5.441 -12.602 -13.82 1 98.81 28 GLU B O 1
ATOM 1021 N N . ARG B 1 29 ? 6.09 -13.289 -11.82 1 98.81 29 ARG B N 1
ATOM 1022 C CA . ARG B 1 29 ? 4.98 -14.234 -11.719 1 98.81 29 ARG B CA 1
ATOM 1023 C C . ARG B 1 29 ? 3.648 -13.5 -11.578 1 98.81 29 ARG B C 1
ATOM 1025 O O . ARG B 1 29 ? 2.672 -13.852 -12.242 1 98.81 29 ARG B O 1
ATOM 1032 N N . LEU B 1 30 ? 3.566 -12.484 -10.773 1 98.94 30 LEU B N 1
ATOM 1033 C CA . LEU B 1 30 ? 2.322 -11.75 -10.57 1 98.94 30 LEU B CA 1
ATOM 1034 C C . LEU B 1 30 ? 1.934 -10.977 -11.82 1 98.94 30 LEU B C 1
ATOM 1036 O O . LEU B 1 30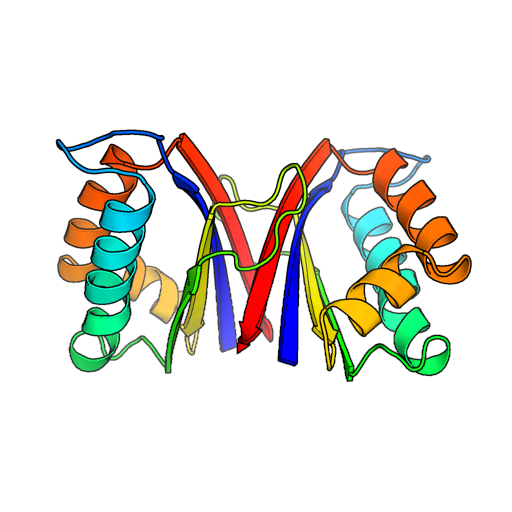 ? 0.786 -11.039 -12.266 1 98.94 30 LEU B O 1
ATOM 1040 N N . GLU B 1 31 ? 2.885 -10.234 -12.391 1 98.88 31 GLU B N 1
ATOM 1041 C CA . GLU B 1 31 ? 2.561 -9.477 -13.594 1 98.88 31 GLU B CA 1
ATOM 1042 C C . GLU B 1 31 ? 2.234 -10.398 -14.766 1 98.88 31 GLU B C 1
ATOM 1044 O O . GLU B 1 31 ? 1.459 -10.039 -15.648 1 98.88 31 GLU B O 1
ATOM 1049 N N . GLY B 1 32 ? 2.803 -11.594 -14.781 1 98.69 32 GLY B N 1
ATOM 1050 C CA . GLY B 1 32 ? 2.498 -12.586 -15.797 1 98.69 32 GLY B CA 1
ATOM 1051 C C . GLY B 1 32 ? 1.054 -13.047 -15.766 1 98.69 32 GLY B C 1
ATOM 1052 O O . GLY B 1 32 ? 0.557 -13.609 -16.75 1 98.69 32 GLY B O 1
ATOM 1053 N N . LEU B 1 33 ? 0.35 -12.836 -14.688 1 98.81 33 LEU B N 1
ATOM 1054 C CA . LEU B 1 33 ? -1.034 -13.273 -14.547 1 98.81 33 LEU B CA 1
ATOM 1055 C C . LEU B 1 33 ? -1.968 -12.414 -15.383 1 98.81 33 LEU B C 1
ATOM 1057 O O . LEU B 1 33 ? -3.113 -12.789 -15.633 1 98.81 33 LEU B O 1
ATOM 1061 N N . TYR B 1 34 ? -1.508 -11.219 -15.766 1 98.56 34 TYR B N 1
ATOM 1062 C CA . TYR B 1 34 ? -2.359 -10.273 -16.484 1 98.56 34 TYR B CA 1
ATOM 1063 C C . TYR B 1 34 ? -2.938 -10.906 -17.75 1 98.56 34 TYR B C 1
ATOM 1065 O O . TYR B 1 34 ? -4.129 -10.758 -18.031 1 98.56 34 TYR B O 1
ATOM 1073 N N . SER B 1 35 ? -2.129 -11.664 -18.484 1 97.44 35 SER B N 1
ATOM 1074 C CA . SER B 1 35 ? -2.564 -12.25 -19.75 1 97.44 35 SER B CA 1
ATOM 1075 C C . SER B 1 35 ? -3.35 -13.539 -19.516 1 97.44 35 SER B C 1
ATOM 1077 O O . SER B 1 35 ? -3.99 -14.055 -20.422 1 97.44 35 SER B O 1
ATOM 1079 N N . GLN B 1 36 ? -3.387 -14.047 -18.25 1 98.31 36 GLN B N 1
ATOM 1080 C CA . GLN B 1 36 ? -3.93 -15.375 -17.984 1 98.31 36 GLN B CA 1
ATOM 1081 C C . GLN B 1 36 ? -5.242 -15.289 -17.203 1 98.31 36 GLN B C 1
ATOM 1083 O O . GLN B 1 36 ? -6.039 -16.219 -17.219 1 98.31 36 GLN B O 1
ATOM 1088 N N . ILE B 1 37 ? -5.387 -14.188 -16.531 1 98.62 37 ILE B N 1
ATOM 1089 C CA . ILE B 1 37 ? -6.566 -14.008 -15.695 1 98.62 37 ILE B CA 1
ATOM 1090 C C . ILE B 1 37 ? -7.352 -12.789 -16.156 1 98.62 37 ILE B C 1
ATOM 1092 O O . ILE B 1 37 ? -6.969 -11.648 -15.875 1 98.62 37 ILE B O 1
ATOM 1096 N N . PRO B 1 38 ? -8.477 -12.953 -16.766 1 98.06 38 PRO B N 1
ATOM 1097 C CA . PRO B 1 38 ? -9.18 -11.867 -17.438 1 98.06 38 PRO B CA 1
ATOM 1098 C C . PRO B 1 38 ? -9.734 -10.828 -16.469 1 98.06 38 PRO B C 1
ATOM 1100 O O . PRO B 1 38 ? -9.984 -9.68 -16.844 1 98.06 38 PRO B O 1
ATOM 1103 N N . GLU B 1 39 ? -9.875 -11.234 -15.164 1 98.62 39 GLU B N 1
ATOM 1104 C CA . GLU B 1 39 ? -10.445 -10.336 -14.156 1 98.62 39 GLU B CA 1
ATOM 1105 C C . GLU B 1 39 ? -9.477 -9.203 -13.82 1 98.62 39 GLU B C 1
ATOM 1107 O O . GLU B 1 39 ? -9.875 -8.195 -13.234 1 98.62 39 GLU B O 1
ATOM 1112 N N . ILE B 1 40 ? -8.219 -9.32 -14.172 1 98.88 40 ILE B N 1
ATOM 1113 C CA . ILE B 1 40 ? -7.219 -8.305 -13.859 1 98.88 40 ILE B CA 1
ATOM 1114 C C . ILE B 1 40 ? -7.32 -7.156 -14.859 1 98.88 40 ILE B C 1
ATOM 1116 O O . ILE B 1 40 ? -7.125 -7.352 -16.062 1 98.88 40 ILE B O 1
ATOM 1120 N N . LYS B 1 41 ? -7.586 -5.977 -14.398 1 98.81 41 LYS B N 1
ATOM 1121 C CA . LYS B 1 41 ? -7.629 -4.801 -15.258 1 98.81 41 LYS B CA 1
ATOM 1122 C C . LYS B 1 41 ? -6.25 -4.16 -15.383 1 98.81 41 LYS B C 1
ATOM 1124 O O . LYS B 1 41 ? -5.914 -3.594 -16.422 1 98.81 41 LYS B O 1
ATOM 1129 N N . SER B 1 42 ? -5.555 -4.203 -14.328 1 98.81 42 SER B N 1
ATOM 1130 C CA . SER B 1 42 ? -4.16 -3.773 -14.266 1 98.81 42 SER B CA 1
ATOM 1131 C C . SER B 1 42 ? -3.434 -4.438 -13.102 1 98.81 42 SER B C 1
ATOM 1133 O O . SER B 1 42 ? -4.051 -4.781 -12.094 1 98.81 42 SER B O 1
ATOM 1135 N N . ILE B 1 43 ? -2.148 -4.652 -13.234 1 98.88 43 ILE B N 1
ATOM 1136 C CA . ILE B 1 43 ? -1.344 -5.254 -12.172 1 98.88 43 ILE B CA 1
ATOM 1137 C C . ILE B 1 43 ? 0.111 -4.812 -12.312 1 98.88 43 ILE B C 1
ATOM 1139 O O . ILE B 1 43 ? 0.711 -4.961 -13.383 1 98.88 43 ILE B O 1
ATOM 1143 N N . GLU B 1 44 ? 0.588 -4.227 -11.312 1 98.88 44 GLU B N 1
ATOM 1144 C CA . GLU B 1 44 ? 1.965 -3.744 -11.273 1 98.88 44 GLU B CA 1
ATOM 1145 C C . GLU B 1 44 ? 2.641 -4.125 -9.953 1 98.88 44 GLU B C 1
ATOM 1147 O O . GLU B 1 44 ? 2.014 -4.078 -8.891 1 98.88 44 GLU B O 1
ATOM 1152 N N . VAL B 1 45 ? 3.848 -4.5 -10.07 1 98.94 45 VAL B N 1
ATOM 1153 C CA . VAL B 1 45 ? 4.664 -4.812 -8.898 1 98.94 45 VAL B CA 1
ATOM 1154 C C . VAL B 1 45 ? 5.914 -3.936 -8.891 1 98.94 45 VAL B C 1
ATOM 1156 O O . VAL B 1 45 ? 6.625 -3.85 -9.891 1 98.94 45 VAL B O 1
ATOM 1159 N N . HIS B 1 46 ? 6.129 -3.268 -7.793 1 98.88 46 HIS B N 1
ATOM 1160 C CA . HIS B 1 46 ? 7.262 -2.355 -7.699 1 98.88 46 HIS B CA 1
ATOM 1161 C C . HIS B 1 46 ? 8.078 -2.615 -6.438 1 98.88 46 HIS B C 1
ATOM 1163 O O . HIS B 1 46 ? 7.512 -2.76 -5.348 1 98.88 46 HIS B O 1
ATOM 1169 N N . SER B 1 47 ? 9.359 -2.646 -6.641 1 98.75 47 SER B N 1
ATOM 1170 C CA . SER B 1 47 ? 10.266 -2.678 -5.5 1 98.75 47 SER B CA 1
ATOM 1171 C C . SER B 1 47 ? 10.492 -1.279 -4.934 1 98.75 47 SER B C 1
ATOM 1173 O O . SER B 1 47 ? 10.484 -0.296 -5.68 1 98.75 47 SER B O 1
ATOM 1175 N N . ASN B 1 48 ? 10.711 -1.209 -3.654 1 98.81 48 ASN B N 1
ATOM 1176 C CA . ASN B 1 48 ? 11.117 0.045 -3.027 1 98.81 48 ASN B CA 1
ATOM 1177 C C . ASN B 1 48 ? 12.383 0.608 -3.658 1 98.81 48 ASN B C 1
ATOM 1179 O O . ASN B 1 48 ? 13.336 -0.131 -3.906 1 98.81 48 ASN B O 1
ATOM 1183 N N . THR B 1 49 ? 12.43 1.905 -3.861 1 98.19 49 THR B N 1
ATOM 1184 C CA . THR B 1 49 ? 13.609 2.465 -4.52 1 98.19 49 THR B CA 1
ATOM 1185 C C . THR B 1 49 ? 14.305 3.471 -3.607 1 98.19 49 THR B C 1
ATOM 1187 O O . THR B 1 49 ? 15.398 3.951 -3.926 1 98.19 49 THR B O 1
ATOM 1190 N N . LEU B 1 50 ? 13.695 3.818 -2.477 1 97.44 50 LEU B N 1
ATOM 1191 C CA . LEU B 1 50 ? 14.289 4.812 -1.59 1 97.44 50 LEU B CA 1
ATOM 1192 C C . LEU B 1 50 ? 14.773 4.168 -0.295 1 97.44 50 LEU B C 1
ATOM 1194 O O . LEU B 1 50 ? 14.164 3.217 0.195 1 97.44 50 LEU B O 1
ATOM 1198 N N . ASP B 1 51 ? 15.836 4.676 0.215 1 94.25 51 ASP B N 1
ATOM 1199 C CA . ASP B 1 51 ? 16.406 4.168 1.458 1 94.25 51 ASP B CA 1
ATOM 1200 C C . ASP B 1 51 ? 15.812 4.883 2.668 1 94.25 51 ASP B C 1
ATOM 1202 O O . ASP B 1 51 ? 16.5 5.645 3.35 1 94.25 51 ASP B O 1
ATOM 1206 N N . ILE B 1 52 ? 14.609 4.641 2.934 1 93.19 52 ILE B N 1
ATOM 1207 C CA . ILE B 1 52 ? 13.891 5.164 4.09 1 93.19 52 ILE B CA 1
ATOM 1208 C C . ILE B 1 52 ? 13.625 4.035 5.086 1 93.19 52 ILE B C 1
ATOM 1210 O O . ILE B 1 52 ? 13.102 2.982 4.715 1 93.19 52 ILE B O 1
ATOM 1214 N N . ALA B 1 53 ? 14.031 4.312 6.312 1 93.88 53 ALA B N 1
ATOM 1215 C CA . ALA B 1 53 ? 13.883 3.297 7.352 1 93.88 53 ALA B CA 1
ATOM 1216 C C . ALA B 1 53 ? 12.422 2.883 7.516 1 93.88 53 ALA B C 1
ATOM 1218 O O . ALA B 1 53 ? 11.531 3.734 7.594 1 93.88 53 ALA B O 1
ATOM 1219 N N . GLY B 1 54 ? 12.25 1.509 7.523 1 95.38 54 GLY B N 1
ATOM 1220 C CA . GLY B 1 54 ? 10.914 0.997 7.797 1 95.38 54 GLY B CA 1
ATOM 1221 C C . GLY B 1 54 ? 10.117 0.711 6.539 1 95.38 54 GLY B C 1
ATOM 1222 O O . GLY B 1 54 ? 9.023 0.14 6.602 1 95.38 54 GLY B O 1
ATOM 1223 N N . ASN B 1 55 ? 10.664 1.16 5.363 1 98.44 55 ASN B N 1
ATOM 1224 C CA . ASN B 1 55 ? 9.977 0.886 4.109 1 98.44 55 ASN B CA 1
ATOM 1225 C C . ASN B 1 55 ? 9.844 -0.613 3.854 1 98.44 55 ASN B C 1
ATOM 1227 O O . ASN B 1 55 ? 10.766 -1.378 4.152 1 98.44 55 ASN B O 1
ATOM 1231 N N . TYR B 1 56 ? 8.703 -0.959 3.354 1 98.81 56 TYR B N 1
ATOM 1232 C CA . TYR B 1 56 ? 8.508 -2.32 2.865 1 98.81 56 TYR B CA 1
ATOM 1233 C C . TYR B 1 56 ? 9.266 -2.549 1.564 1 98.81 56 TYR B C 1
ATOM 1235 O O . TYR B 1 56 ? 9.664 -1.592 0.895 1 98.81 56 TYR B O 1
ATOM 1243 N N . ASN B 1 57 ? 9.484 -3.777 1.173 1 98.75 57 ASN B N 1
ATOM 1244 C CA . ASN B 1 57 ? 10.391 -4.129 0.086 1 98.75 57 ASN B CA 1
ATOM 1245 C C . ASN B 1 57 ? 9.688 -4.09 -1.267 1 98.75 57 ASN B C 1
ATOM 1247 O O . ASN B 1 57 ? 10.281 -3.711 -2.275 1 98.75 57 ASN B O 1
ATOM 1251 N N . LEU B 1 58 ? 8.398 -4.531 -1.302 1 98.94 58 LEU B N 1
ATOM 1252 C CA . LEU B 1 58 ? 7.711 -4.832 -2.551 1 98.94 58 LEU B CA 1
ATOM 1253 C C . LEU B 1 58 ? 6.234 -4.465 -2.455 1 98.94 58 LEU B C 1
ATOM 1255 O O . LEU B 1 58 ? 5.617 -4.613 -1.396 1 98.94 58 LEU B O 1
ATOM 1259 N N . SER B 1 59 ? 5.723 -4.008 -3.531 1 98.94 59 SER B N 1
ATOM 1260 C CA . SER B 1 59 ? 4.305 -3.66 -3.566 1 98.94 59 SER B CA 1
ATOM 1261 C C . SER B 1 59 ? 3.609 -4.289 -4.77 1 98.94 59 SER B C 1
ATOM 1263 O O . SER B 1 59 ? 4.195 -4.387 -5.852 1 98.94 59 SER B O 1
ATOM 1265 N N . LEU B 1 60 ? 2.398 -4.672 -4.578 1 98.94 60 LEU B N 1
ATOM 1266 C CA . LEU B 1 60 ? 1.445 -4.988 -5.633 1 98.94 60 LEU B CA 1
ATOM 1267 C C . LEU B 1 60 ? 0.333 -3.943 -5.691 1 98.94 60 LEU B C 1
ATOM 1269 O O . LEU B 1 60 ? -0.235 -3.58 -4.66 1 98.94 60 LEU B O 1
ATOM 1273 N N . ILE B 1 61 ? 0.103 -3.412 -6.812 1 98.94 61 ILE B N 1
ATOM 1274 C CA . ILE B 1 61 ? -1.062 -2.582 -7.098 1 98.94 61 ILE B CA 1
ATOM 1275 C C . ILE B 1 61 ? -1.865 -3.195 -8.242 1 98.94 61 ILE B C 1
ATOM 1277 O O . ILE B 1 61 ? -1.377 -3.283 -9.375 1 98.94 61 ILE B O 1
ATOM 1281 N N . ALA B 1 62 ? -3.076 -3.598 -7.973 1 98.94 62 ALA B N 1
ATOM 1282 C CA . ALA B 1 62 ? -3.92 -4.223 -8.984 1 98.94 62 ALA B CA 1
ATOM 1283 C C . ALA B 1 62 ? -5.328 -3.643 -8.961 1 98.94 62 ALA B C 1
ATOM 1285 O O . ALA B 1 62 ? -5.789 -3.148 -7.93 1 98.94 62 ALA B O 1
ATOM 1286 N N . GLU B 1 63 ? -5.965 -3.652 -10.102 1 98.94 63 GLU B N 1
ATOM 1287 C CA . GLU B 1 63 ? -7.316 -3.123 -10.234 1 98.94 63 GLU B CA 1
ATOM 1288 C C . GLU B 1 63 ? -8.266 -4.172 -10.812 1 98.94 63 GLU B C 1
ATOM 1290 O O . GLU B 1 63 ? -7.891 -4.93 -11.711 1 98.94 63 GLU B O 1
ATOM 1295 N N . PHE B 1 64 ? -9.43 -4.164 -10.289 1 98.88 64 PHE B N 1
ATOM 1296 C CA . PHE B 1 64 ? -10.484 -5.082 -10.695 1 98.88 64 PHE B CA 1
ATOM 1297 C C . PHE B 1 64 ? -11.797 -4.336 -10.898 1 98.88 64 PHE B C 1
ATOM 1299 O O . PHE B 1 64 ? -12.039 -3.301 -10.281 1 98.88 64 PHE B O 1
ATOM 1306 N N . GLU B 1 65 ? -12.609 -4.879 -11.695 1 98.56 65 GLU B N 1
ATOM 1307 C CA . GLU B 1 65 ? -13.867 -4.219 -12.016 1 98.56 65 GLU B CA 1
ATOM 1308 C C . GLU B 1 65 ? -14.844 -4.277 -10.844 1 98.56 65 GLU B C 1
ATOM 1310 O O . GLU B 1 65 ? -15.742 -3.443 -10.734 1 98.56 65 GLU B O 1
ATOM 1315 N N . SER B 1 66 ? -14.711 -5.324 -10.039 1 98.19 66 SER B N 1
ATOM 1316 C CA . SER B 1 66 ? -15.641 -5.539 -8.93 1 98.19 66 SER B CA 1
ATOM 1317 C C . SER B 1 66 ? -15 -6.383 -7.832 1 98.19 66 SER B C 1
ATOM 1319 O O . SER B 1 66 ? -13.938 -6.977 -8.039 1 98.19 66 SER B O 1
ATOM 1321 N N . GLU B 1 67 ? -15.664 -6.348 -6.719 1 97.81 67 GLU B N 1
ATOM 1322 C CA . GLU B 1 67 ? -15.258 -7.211 -5.613 1 97.81 67 GLU B CA 1
ATOM 1323 C C . GLU B 1 67 ? -15.266 -8.68 -6.027 1 97.81 67 GLU B C 1
ATOM 1325 O O . GLU B 1 67 ? -14.375 -9.438 -5.641 1 97.81 67 GLU B O 1
ATOM 1330 N N . ASN B 1 68 ? -16.297 -9.055 -6.836 1 98.06 68 ASN B N 1
ATOM 1331 C CA . ASN B 1 68 ? -16.375 -10.43 -7.32 1 98.06 68 ASN B CA 1
ATOM 1332 C C . ASN B 1 68 ? -15.18 -10.781 -8.195 1 98.06 68 ASN B C 1
ATOM 1334 O O . ASN B 1 68 ? -14.664 -11.898 -8.125 1 98.06 68 ASN B O 1
ATOM 1338 N N . ALA B 1 69 ? -14.766 -9.836 -9 1 98.62 69 ALA B N 1
ATOM 1339 C CA . ALA B 1 69 ? -13.602 -10.07 -9.844 1 98.62 69 ALA B CA 1
ATOM 1340 C C . ALA B 1 69 ? -12.344 -10.273 -9.008 1 98.62 69 ALA B C 1
ATOM 1342 O O . ALA B 1 69 ? -11.523 -11.148 -9.305 1 98.62 69 ALA B O 1
ATOM 1343 N N . LEU B 1 70 ? -12.164 -9.469 -7.965 1 98.69 70 LEU B N 1
ATOM 1344 C CA . LEU B 1 70 ? -11.039 -9.641 -7.055 1 98.69 70 LEU B CA 1
ATOM 1345 C C . LEU B 1 70 ? -11.07 -11.016 -6.406 1 98.69 70 LEU B C 1
ATOM 1347 O O . LEU B 1 70 ? -10.047 -11.703 -6.344 1 98.69 70 LEU B O 1
ATOM 1351 N N . TYR B 1 71 ? -12.258 -11.43 -5.977 1 98.19 71 TYR B N 1
ATOM 1352 C CA . TYR B 1 71 ? -12.383 -12.734 -5.332 1 98.19 71 TYR B CA 1
ATOM 1353 C C . TYR B 1 71 ? -12.062 -13.859 -6.309 1 98.19 71 TYR B C 1
ATOM 1355 O O . TYR B 1 71 ? -11.406 -14.836 -5.945 1 98.19 71 TYR B O 1
ATOM 1363 N N . ALA B 1 72 ? -12.5 -13.711 -7.543 1 98.5 72 ALA B N 1
ATOM 1364 C CA . ALA B 1 72 ? -12.195 -14.695 -8.578 1 98.5 72 ALA B CA 1
ATOM 1365 C C . ALA B 1 72 ? -10.695 -14.789 -8.82 1 98.5 72 ALA B C 1
ATOM 1367 O O . ALA B 1 72 ? -10.148 -15.883 -8.961 1 98.5 72 ALA B O 1
ATOM 1368 N N . TYR B 1 73 ? -10.07 -13.68 -8.859 1 98.81 73 TYR B N 1
ATOM 1369 C CA . TYR B 1 73 ? -8.617 -13.617 -8.984 1 98.81 73 TYR B CA 1
A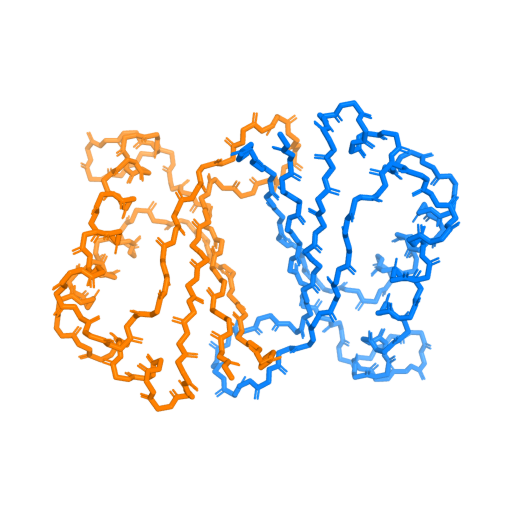TOM 1370 C C . TYR B 1 73 ? -7.941 -14.344 -7.828 1 98.81 73 TYR B C 1
ATOM 1372 O O . TYR B 1 73 ? -7.035 -15.148 -8.039 1 98.81 73 TYR B O 1
ATOM 1380 N N . GLN B 1 74 ? -8.391 -14.102 -6.621 1 98 74 GLN B N 1
ATOM 1381 C CA . GLN B 1 74 ? -7.766 -14.664 -5.426 1 98 74 GLN B CA 1
ATOM 1382 C C . GLN B 1 74 ? -7.926 -16.172 -5.379 1 98 74 GLN B C 1
ATOM 1384 O O . GLN B 1 74 ? -7.047 -16.891 -4.879 1 98 74 GLN B O 1
ATOM 1389 N N . LYS B 1 75 ? -9 -16.688 -5.98 1 98.12 75 LYS B N 1
ATOM 1390 C CA . LYS B 1 75 ? -9.297 -18.125 -5.926 1 98.12 75 LYS B CA 1
ATOM 1391 C C . LYS B 1 75 ? -8.758 -18.844 -7.16 1 98.12 75 LYS B C 1
ATOM 1393 O O . LYS B 1 75 ? -8.828 -20.062 -7.25 1 98.12 75 LYS B O 1
ATOM 1398 N N . ASN B 1 76 ? -8.352 -18.109 -8.156 1 98.75 76 ASN B N 1
ATOM 1399 C CA . ASN B 1 76 ? -7.801 -18.703 -9.367 1 98.75 76 ASN B CA 1
ATOM 1400 C C . ASN B 1 76 ? -6.562 -19.547 -9.062 1 98.75 76 ASN B C 1
ATOM 1402 O O . ASN B 1 76 ? -5.648 -19.094 -8.375 1 98.75 76 ASN B O 1
ATOM 1406 N N . PRO B 1 77 ? -6.457 -20.719 -9.578 1 98.62 77 PRO B N 1
ATOM 1407 C CA . PRO B 1 77 ? -5.332 -21.609 -9.266 1 98.62 77 PRO B CA 1
ATOM 1408 C C . PRO B 1 77 ? -3.984 -21 -9.656 1 98.62 77 PRO B C 1
ATOM 1410 O O . PRO B 1 77 ? -2.977 -21.25 -8.992 1 98.62 77 PRO B O 1
ATOM 1413 N N . LEU B 1 78 ? -3.965 -20.25 -10.703 1 98.69 78 LEU B N 1
ATOM 1414 C CA . LEU B 1 78 ? -2.725 -19.609 -11.125 1 98.69 78 LEU B CA 1
ATOM 1415 C C . LEU B 1 78 ? -2.252 -18.609 -10.07 1 98.69 78 LEU B C 1
ATOM 1417 O O . LEU B 1 78 ? -1.059 -18.547 -9.766 1 98.69 78 LEU B O 1
ATOM 1421 N N . HIS B 1 79 ? -3.158 -17.812 -9.57 1 98.88 79 HIS B N 1
ATOM 1422 C CA . HIS B 1 79 ? -2.797 -16.906 -8.492 1 98.88 79 HIS B CA 1
ATOM 1423 C C . HIS B 1 79 ? -2.391 -17.656 -7.234 1 98.88 79 HIS B C 1
ATOM 1425 O O . HIS B 1 79 ? -1.431 -17.281 -6.559 1 98.88 79 HIS B O 1
ATOM 1431 N N . GLU B 1 80 ? -3.139 -18.688 -6.902 1 98.69 80 GLU B N 1
ATOM 1432 C CA . GLU B 1 80 ? -2.838 -19.469 -5.707 1 98.69 80 GLU B CA 1
ATOM 1433 C C . GLU B 1 80 ? -1.412 -20.016 -5.746 1 98.69 80 GLU B C 1
ATOM 1435 O O . GLU B 1 80 ? -0.733 -20.062 -4.719 1 98.69 80 GLU B O 1
ATOM 1440 N N . ASP B 1 81 ? -1.023 -20.422 -6.895 1 98.62 81 ASP B N 1
ATOM 1441 C CA . ASP B 1 81 ? 0.34 -20.922 -7.047 1 98.62 81 ASP B CA 1
ATOM 1442 C C . ASP B 1 81 ? 1.362 -19.844 -6.707 1 98.62 81 ASP B C 1
ATOM 1444 O O . ASP B 1 81 ? 2.342 -20.109 -6.004 1 98.62 81 ASP B O 1
ATOM 1448 N N . VAL B 1 82 ? 1.168 -18.641 -7.199 1 98.81 82 VAL B N 1
ATOM 1449 C CA . VAL B 1 82 ? 2.066 -17.531 -6.902 1 98.81 82 VAL B CA 1
ATOM 1450 C C . VAL B 1 82 ? 2.016 -17.219 -5.41 1 98.81 82 VAL B C 1
ATOM 1452 O O . VAL B 1 82 ? 3.053 -16.984 -4.785 1 98.81 82 VAL B O 1
ATOM 1455 N N . ALA B 1 83 ? 0.799 -17.219 -4.855 1 98.75 83 ALA B N 1
ATOM 1456 C CA . ALA B 1 83 ? 0.608 -16.875 -3.447 1 98.75 83 ALA B CA 1
ATOM 1457 C C . ALA B 1 83 ? 1.362 -17.859 -2.547 1 98.75 83 ALA B C 1
ATOM 1459 O O . ALA B 1 83 ? 1.886 -17.469 -1.5 1 98.75 83 ALA B O 1
ATOM 1460 N N . ILE B 1 84 ? 1.4 -19.094 -2.912 1 98.69 84 ILE B N 1
ATOM 1461 C CA . ILE B 1 84 ? 2.139 -20.109 -2.164 1 98.69 84 ILE B CA 1
ATOM 1462 C C . ILE B 1 84 ? 3.615 -19.719 -2.094 1 98.69 84 ILE B C 1
ATOM 1464 O O . ILE B 1 84 ? 4.227 -19.766 -1.023 1 98.69 84 ILE B O 1
ATOM 1468 N N . TYR B 1 85 ? 4.148 -19.344 -3.215 1 98.81 85 TYR B N 1
ATOM 1469 C CA . TYR B 1 85 ? 5.547 -18.922 -3.25 1 98.81 85 TYR B CA 1
ATOM 1470 C C . TYR B 1 85 ? 5.762 -17.688 -2.387 1 98.81 85 TYR B C 1
ATOM 1472 O O . TYR B 1 85 ? 6.707 -17.641 -1.6 1 98.81 85 TYR B O 1
ATOM 1480 N N . VAL B 1 86 ? 4.906 -16.703 -2.549 1 98.88 86 VAL B N 1
ATOM 1481 C CA . VAL B 1 86 ? 5.02 -15.445 -1.809 1 98.88 86 VAL B CA 1
ATOM 1482 C C . VAL B 1 86 ? 5.039 -15.727 -0.309 1 98.88 86 VAL B C 1
ATOM 1484 O O . VAL B 1 86 ? 5.871 -15.188 0.422 1 98.88 86 VAL B O 1
ATOM 1487 N N . LYS B 1 87 ? 4.219 -16.609 0.135 1 98.62 87 LYS B N 1
ATOM 1488 C CA . LYS B 1 87 ? 4.125 -16.922 1.556 1 98.62 87 LYS B CA 1
ATOM 1489 C C . LYS B 1 87 ? 5.438 -17.5 2.078 1 98.62 87 LYS B C 1
ATOM 1491 O O . LYS B 1 87 ? 5.785 -17.312 3.246 1 98.62 87 LYS B O 1
ATOM 1496 N N . LYS B 1 88 ? 6.188 -18.141 1.234 1 98.81 88 LYS B N 1
ATOM 1497 C CA . LYS B 1 88 ? 7.449 -18.75 1.644 1 98.81 88 LYS B CA 1
ATOM 1498 C C . LYS B 1 88 ? 8.531 -17.703 1.828 1 98.81 88 LYS B C 1
ATOM 1500 O O . LYS B 1 88 ? 9.477 -17.891 2.604 1 98.81 88 LYS B O 1
ATOM 1505 N N . VAL B 1 89 ? 8.367 -16.594 1.19 1 98.88 89 VAL B N 1
ATOM 1506 C CA . VAL B 1 89 ? 9.547 -15.742 1.104 1 98.88 89 VAL B CA 1
ATOM 1507 C C . VAL B 1 89 ? 9.258 -14.398 1.782 1 98.88 89 VAL B C 1
ATOM 1509 O O . VAL B 1 89 ? 10.125 -13.523 1.833 1 98.88 89 VAL B O 1
ATOM 1512 N N . VAL B 1 90 ? 8.086 -14.172 2.303 1 98.75 90 VAL B N 1
ATOM 1513 C CA . VAL B 1 90 ? 7.734 -12.883 2.898 1 98.75 90 VAL B CA 1
ATOM 1514 C C . VAL B 1 90 ? 7.777 -12.992 4.422 1 98.75 90 VAL B C 1
ATOM 1516 O O . VAL B 1 90 ? 7.504 -14.055 4.984 1 98.75 90 VAL B O 1
ATOM 1519 N N . GLU B 1 91 ? 8.156 -11.945 5.027 1 98.56 91 GLU B N 1
ATOM 1520 C CA . GLU B 1 91 ? 8.172 -11.812 6.48 1 98.56 91 GLU B CA 1
ATOM 1521 C C . GLU B 1 91 ? 6.898 -11.133 6.984 1 98.56 91 GLU B C 1
ATOM 1523 O O . GLU B 1 91 ? 6.359 -11.516 8.023 1 98.56 91 GLU B O 1
ATOM 1528 N N . SER B 1 92 ? 6.438 -10.148 6.273 1 98.25 92 SER B N 1
ATOM 1529 C CA . SER B 1 92 ? 5.254 -9.391 6.664 1 98.25 92 SER B CA 1
ATOM 1530 C C . SER B 1 92 ? 4.445 -8.961 5.445 1 98.25 92 SER B C 1
ATOM 1532 O O . SER B 1 92 ? 4.992 -8.82 4.348 1 98.25 92 SER B O 1
ATOM 1534 N N . ARG B 1 93 ? 3.158 -8.789 5.664 1 98.62 93 ARG B N 1
ATOM 1535 C CA . ARG B 1 93 ? 2.207 -8.414 4.625 1 98.62 93 ARG B CA 1
ATOM 1536 C C . ARG B 1 93 ? 1.232 -7.355 5.133 1 98.62 93 ARG B C 1
ATOM 1538 O O . ARG B 1 93 ? 0.732 -7.453 6.254 1 98.62 93 ARG B O 1
ATOM 1545 N N . ALA B 1 94 ? 1.048 -6.344 4.383 1 98.81 94 ALA B N 1
ATOM 1546 C CA . ALA B 1 94 ? 0.001 -5.348 4.59 1 98.81 94 ALA B CA 1
ATOM 1547 C C . ALA B 1 94 ? -0.862 -5.191 3.344 1 98.81 94 ALA B C 1
ATOM 1549 O O . ALA B 1 94 ? -0.343 -5.113 2.227 1 98.81 94 ALA B O 1
ATOM 1550 N N . SER B 1 95 ? -2.174 -5.156 3.49 1 98.88 95 SER B N 1
ATOM 1551 C CA . SER B 1 95 ? -3.033 -5.078 2.314 1 98.88 95 SER B CA 1
ATOM 1552 C C . SER B 1 95 ? -4.258 -4.207 2.584 1 98.88 95 SER B C 1
ATOM 1554 O O . SER B 1 95 ? -4.641 -4.004 3.738 1 98.88 95 SER B O 1
ATOM 1556 N N . ILE B 1 96 ? -4.77 -3.668 1.558 1 98.94 96 ILE B N 1
ATOM 1557 C CA . ILE B 1 96 ? -6.004 -2.889 1.602 1 98.94 96 ILE B CA 1
ATOM 1558 C C . ILE B 1 96 ? -6.734 -3.006 0.266 1 98.94 96 ILE B C 1
ATOM 1560 O O . ILE B 1 96 ? -6.105 -3.178 -0.781 1 98.94 96 ILE B O 1
ATOM 1564 N N . ASP B 1 97 ? -8.047 -2.938 0.347 1 98.94 97 ASP B N 1
ATOM 1565 C CA . ASP B 1 97 ? -8.922 -2.938 -0.822 1 98.94 97 ASP B CA 1
ATOM 1566 C C . ASP B 1 97 ? -9.945 -1.806 -0.742 1 98.94 97 ASP B C 1
ATOM 1568 O O . ASP B 1 97 ? -10.656 -1.676 0.255 1 98.94 97 ASP B O 1
ATOM 1572 N N . PHE B 1 98 ? -10 -1.036 -1.788 1 98.88 98 PHE B N 1
ATOM 1573 C CA . PHE B 1 98 ? -10.984 0.036 -1.727 1 98.88 98 PHE B CA 1
ATOM 1574 C C . PHE B 1 98 ? -11.602 0.285 -3.1 1 98.88 98 PHE B C 1
ATOM 1576 O O . PHE B 1 98 ? -10.969 0.013 -4.125 1 98.88 98 PHE B O 1
ATOM 1583 N N . GLU B 1 99 ? -12.797 0.803 -3.061 1 98.06 99 GLU B N 1
ATOM 1584 C CA . GLU B 1 99 ? -13.492 1.205 -4.277 1 98.06 99 GLU B CA 1
ATOM 1585 C C . GLU B 1 99 ? -13.055 2.59 -4.738 1 98.06 99 GLU B C 1
ATOM 1587 O O . GLU B 1 99 ? -12.789 3.471 -3.914 1 98.06 99 GLU B O 1
ATOM 1592 N N . PHE B 1 100 ? -12.969 2.703 -6.07 1 95.44 100 PHE B N 1
ATOM 1593 C CA . PHE B 1 100 ? -12.625 4.008 -6.621 1 95.44 100 PHE B CA 1
ATOM 1594 C C . PHE B 1 100 ? -13.375 4.266 -7.918 1 95.44 100 PHE B C 1
ATOM 1596 O O . PHE B 1 100 ? -13.852 3.328 -8.562 1 95.44 100 PHE B O 1
#

Organism: NCBI:txid91560

pLDDT: mean 98.45, std 1.01, range [93.0, 98.94]

Sequence (200 aa):
MIKHIVLWILKPEAEGKSAAENAVIIKERLEGLYSQIPEIKSIEVHSNTLDIAGNYNLSLIAEFESENALYAYQKNPLHEDVAIYVKKVVESRASIDFEFMIKHIVLWILKPEAEGKSAAENAVIIKERLEGLYSQIPEIKSIEVHSNTLDIAGNYNLSLIAEFESENALYAYQKNPLHEDVAIYVKKVVESRASIDFEF

Solvent-accessible surface area (backbone atoms only — not comparable to full-atom values): 10462 Å² total; per-residue (Å²): 66,29,40,41,39,37,39,27,33,53,29,70,64,36,95,91,35,44,36,70,55,49,49,52,50,51,36,54,56,59,46,57,37,51,87,74,36,84,48,47,74,44,64,47,59,48,56,45,68,60,97,52,91,81,48,30,46,37,34,41,45,33,31,17,73,33,73,67,33,47,51,50,47,64,68,31,67,73,46,42,55,52,50,55,53,48,63,67,38,43,70,44,77,46,33,37,37,28,74,101,65,28,41,40,39,36,38,26,33,55,29,70,64,36,96,91,34,43,36,70,56,49,49,52,51,51,36,53,55,58,46,56,39,51,87,73,36,83,48,48,74,44,63,46,61,45,57,44,68,62,96,52,92,80,49,31,46,37,33,39,46,31,31,17,73,33,72,68,33,46,51,50,48,65,67,31,68,73,46,42,56,52,50,55,54,48,62,68,36,44,70,44,80,46,34,37,35,26,74,102

Radius of gyration: 16.99 Å; Cα contacts (8 Å, |Δi|>4): 403; chains: 2; bounding box: 34×46×42 Å

Secondary structure (DSSP, 8-state):
-EEEEEEEEEPSEETTEEHHHHHHHHHHHHHGGGGT-TTEEEEEEEE--S--TT--SEEEEEEESSHHHHHHHHH-HHHHHHHHHHHHHEEEEEEEEEE-/-EEEEEEEEEPSEETTEEHHHHHHHHHHHHHGGGGT-TTEEEEEEEE--S--TTB-SEEEEEEESSHHHHHHHHHSHHHHHHHHHHHHHEEEEEEEEEE-